Protein AF-A0A968ZPI4-F1 (afdb_monomer_lite)

pLDDT: mean 74.85, std 21.13, range [34.22, 98.31]

Secondary structure (DSSP, 8-state):
---PPP-----------------------------TTTHHHH---EE-----TTEES-SBSSSSS-EEEEEEETTEEEEEEEEEEETTTTEEEEEEEETTTEEEEEE--TTTEEEEEETTEEEEEE---TTSPPSEEEEEEEESSSEEEEEEEEEEEE-SS-TT-EEEEEEEEEEEE-SS-----S------------PPP---PPPPP-------------

Sequence (222 aa):
MVKLSPGKAACALCVLFSLCHFPRPLAAQSSINTTMESLDSAINGRLYTDTYLGVSGHPFYRDRTWKSGWVSMFGTLYYSERLNIDLASDDLLCLMNSAQHGSRVIRMCKVCIDSFQVDQSVFIPFRETPNQAEAGFYKVIYRGRSTFLKKNRKELVKSGADPRGCFWKGCITSGKKKGKPCAFGPRANCCETWGRSERPSKASSKPSKSIPGRQFNACCPN

Radius of gyration: 29.82 Å; chains: 1; bounding box: 104×51×78 Å

Foldseek 3Di:
DDDDDDDDDDPPDDDPPDPPPPPDPPPPPPLPQDECVVVVVVFPWDFDDDPQPQAPDAQKDPHPAFAWKWWQFPNRIYTARGWIARQAVQWIWGWDADPVPGTTITTGDLVRTQWMDGHNWIWGFDDDDPQDDDTHIWTFPDDDPWTWTKRKHWDWDDDPVDNRYIYIFIFIDTDTDDPDDDDDDDDDGPRDDPDDPDDPDPPDDDDDDDDDDDDDDDDDDD

Structure (mmCIF, N/CA/C/O backbone):
data_AF-A0A968ZPI4-F1
#
_entry.id   AF-A0A968ZPI4-F1
#
loop_
_atom_site.group_PDB
_atom_site.id
_atom_site.type_symbol
_atom_site.label_atom_id
_atom_site.label_alt_id
_atom_site.label_comp_id
_atom_site.label_asym_id
_atom_site.label_entity_id
_atom_site.label_seq_id
_atom_site.pdbx_PDB_ins_code
_atom_site.Cartn_x
_atom_site.Cartn_y
_atom_site.Cartn_z
_atom_site.occupancy
_atom_site.B_iso_or_equiv
_atom_site.auth_seq_id
_atom_site.auth_comp_id
_atom_site.auth_asym_id
_atom_site.auth_atom_id
_atom_site.pdbx_PDB_model_num
ATOM 1 N N . MET A 1 1 ? -69.195 -23.794 26.749 1.00 40.59 1 MET A N 1
ATOM 2 C CA . MET A 1 1 ? -68.424 -22.937 27.677 1.00 40.59 1 MET A CA 1
ATOM 3 C C . MET A 1 1 ? -67.370 -22.199 26.854 1.00 40.59 1 MET A C 1
ATOM 5 O O . MET A 1 1 ? -66.362 -22.791 26.502 1.00 40.59 1 MET A O 1
ATOM 9 N N . VAL A 1 2 ? -67.652 -20.964 26.432 1.00 44.97 2 VAL A N 1
ATOM 10 C CA . VAL A 1 2 ? -66.766 -20.155 25.572 1.00 44.97 2 VAL A CA 1
ATOM 11 C C . VAL A 1 2 ? -66.383 -18.906 26.360 1.00 44.97 2 VAL A C 1
ATOM 13 O O . VAL A 1 2 ? -67.253 -18.125 26.733 1.00 44.97 2 VAL A O 1
ATOM 16 N N . LYS A 1 3 ? -65.089 -18.753 26.658 1.00 57.72 3 LYS A N 1
ATOM 17 C CA . LYS A 1 3 ? -64.516 -17.555 27.286 1.00 57.72 3 LYS A CA 1
ATOM 18 C C . LYS A 1 3 ? -64.033 -16.619 26.178 1.00 57.72 3 LYS A C 1
ATOM 20 O O . LYS A 1 3 ? -62.996 -16.868 25.574 1.00 57.72 3 LYS A O 1
ATOM 25 N N . LEU A 1 4 ? -64.787 -15.553 25.926 1.00 59.41 4 LEU A N 1
ATOM 26 C CA . LEU A 1 4 ? -64.324 -14.380 25.186 1.00 59.41 4 LEU A CA 1
ATOM 27 C C . LEU A 1 4 ? -63.779 -13.363 26.193 1.00 59.41 4 LEU A C 1
ATOM 29 O O . LEU A 1 4 ? -64.468 -13.003 27.145 1.00 59.41 4 LEU A O 1
ATOM 33 N N . SER A 1 5 ? -62.535 -12.933 25.984 1.00 57.62 5 SER A N 1
ATOM 34 C CA . SER A 1 5 ? -61.873 -11.884 26.762 1.00 57.62 5 SER A CA 1
ATOM 35 C C . SER A 1 5 ? -61.925 -10.560 25.990 1.00 57.62 5 SER A C 1
ATOM 37 O O . SER A 1 5 ? -61.439 -10.518 24.856 1.00 57.62 5 SER A O 1
ATOM 39 N N . PRO A 1 6 ? -62.496 -9.486 26.562 1.00 68.12 6 PRO A N 1
ATOM 40 C CA . PRO A 1 6 ? -62.394 -8.135 26.033 1.00 68.12 6 PRO A CA 1
ATOM 41 C C . PRO A 1 6 ? -61.306 -7.347 26.778 1.00 68.12 6 PRO A C 1
ATOM 43 O O . PRO A 1 6 ? -61.128 -7.499 27.983 1.00 68.12 6 PRO A O 1
ATOM 46 N N . GLY A 1 7 ? -60.613 -6.440 26.089 1.00 52.09 7 GLY A N 1
ATOM 47 C CA . GLY A 1 7 ? -59.719 -5.510 26.782 1.00 52.09 7 GLY A CA 1
ATOM 48 C C . GLY A 1 7 ? -58.874 -4.635 25.875 1.00 52.09 7 GLY A C 1
ATOM 49 O O . GLY A 1 7 ? -57.684 -4.869 25.717 1.00 52.09 7 GLY A O 1
ATOM 50 N N . LYS A 1 8 ? -59.502 -3.615 25.287 1.00 63.75 8 LYS A N 1
ATOM 51 C CA . LYS A 1 8 ? -58.837 -2.476 24.639 1.00 63.75 8 LYS A CA 1
ATOM 52 C C . LYS A 1 8 ? -58.037 -1.679 25.679 1.00 63.75 8 LYS A C 1
ATOM 54 O O . LYS A 1 8 ? -58.575 -1.402 26.743 1.00 63.75 8 LYS A O 1
ATOM 59 N N . ALA A 1 9 ? -56.853 -1.186 25.323 1.00 52.34 9 ALA A N 1
ATOM 60 C CA . ALA A 1 9 ? -56.335 0.075 25.861 1.00 52.34 9 ALA A CA 1
ATOM 61 C C . ALA A 1 9 ? -55.321 0.672 24.879 1.00 52.34 9 ALA A C 1
ATOM 63 O O . ALA A 1 9 ? -54.149 0.303 24.841 1.00 52.34 9 ALA A O 1
ATOM 64 N N . ALA A 1 10 ? -55.815 1.587 24.049 1.00 55.97 10 ALA A N 1
ATOM 65 C CA . ALA A 1 10 ? -54.988 2.528 23.322 1.00 55.97 10 ALA A CA 1
ATOM 66 C C . ALA A 1 10 ? -54.329 3.466 24.345 1.00 55.97 10 ALA A C 1
ATOM 68 O O . ALA A 1 10 ? -55.021 4.246 24.992 1.00 55.97 10 ALA A O 1
ATOM 69 N N . CYS A 1 11 ? -53.007 3.392 24.488 1.00 48.38 11 CYS A N 1
ATOM 70 C CA . CYS A 1 11 ? -52.228 4.402 25.197 1.00 48.38 11 CYS A CA 1
ATOM 71 C C . CYS A 1 11 ? -51.576 5.313 24.160 1.00 48.38 11 CYS A C 1
ATOM 73 O O . CYS A 1 11 ? -50.421 5.148 23.772 1.00 48.38 11 CYS A O 1
ATOM 75 N N . ALA A 1 12 ? -52.375 6.266 23.689 1.00 56.28 12 ALA A N 1
ATOM 76 C CA . ALA A 1 12 ? -51.876 7.503 23.125 1.00 56.28 12 ALA A CA 1
ATOM 77 C C . ALA A 1 12 ? -51.361 8.355 24.292 1.00 56.28 12 ALA A C 1
ATOM 79 O O . ALA A 1 12 ? -52.150 8.947 25.024 1.00 56.28 12 ALA A O 1
ATOM 80 N N . LEU A 1 13 ? -50.043 8.399 24.484 1.00 51.50 13 LEU A N 1
ATOM 81 C CA . LEU A 1 13 ? -49.416 9.423 25.311 1.00 51.50 13 LEU A CA 1
ATOM 82 C C . LEU A 1 13 ? -48.418 10.193 24.448 1.00 51.50 13 LEU A C 1
ATOM 84 O O . LEU A 1 13 ? -47.273 9.792 24.250 1.00 51.50 13 LEU A O 1
ATOM 88 N N . CYS A 1 14 ? -48.911 11.307 23.909 1.00 49.91 14 CYS A N 1
ATOM 89 C CA . CYS A 1 14 ? -48.100 12.421 23.452 1.00 49.91 14 CYS A CA 1
ATOM 90 C C . CYS A 1 14 ? -47.200 12.875 24.604 1.00 49.91 14 CYS A C 1
ATOM 92 O O . CYS A 1 14 ? -47.674 13.523 25.535 1.00 49.91 14 CYS A O 1
ATOM 94 N N . VAL A 1 15 ? -45.903 12.588 24.522 1.00 53.16 15 VAL A N 1
ATOM 95 C CA . VAL A 1 15 ? -44.909 13.359 25.267 1.00 53.16 15 VAL A CA 1
ATOM 96 C C . VAL A 1 15 ? -44.284 14.338 24.289 1.00 53.16 15 VAL A C 1
ATOM 98 O O . VAL A 1 15 ? -43.472 13.983 23.437 1.00 53.16 15 VAL A O 1
ATOM 101 N N . LEU A 1 16 ? -44.728 15.584 24.422 1.00 51.19 16 LEU A N 1
ATOM 102 C CA . LEU A 1 16 ? -44.131 16.783 23.857 1.00 51.19 16 LEU A CA 1
ATOM 103 C C . LEU A 1 16 ? -42.717 16.950 24.437 1.00 51.19 16 LEU A C 1
ATOM 105 O O . LEU A 1 16 ? -42.502 17.731 25.359 1.00 51.19 16 LEU A O 1
ATOM 109 N N . PHE A 1 17 ? -41.740 16.201 23.925 1.00 48.50 17 PHE A N 1
ATOM 110 C CA . PHE A 1 17 ? -40.336 16.500 24.188 1.00 48.50 17 PHE A CA 1
ATOM 111 C C . PHE A 1 17 ? -39.885 17.590 23.225 1.00 48.50 17 PHE A C 1
ATOM 113 O O . PHE A 1 17 ? -39.500 17.339 22.089 1.00 48.50 17 PHE A O 1
ATOM 120 N N . SER A 1 18 ? -40.025 18.812 23.732 1.00 49.72 18 SER A N 1
ATOM 121 C CA . SER A 1 18 ? -39.027 19.872 23.683 1.00 49.72 18 SER A CA 1
ATOM 122 C C . SER A 1 18 ? -38.225 19.970 22.386 1.00 49.72 18 SER A C 1
ATOM 124 O O . SER A 1 18 ? -37.325 19.178 22.105 1.00 49.72 18 SER A O 1
ATOM 126 N N . LEU A 1 19 ? -38.530 21.031 21.642 1.00 47.56 19 LEU A N 1
ATOM 127 C CA . LEU A 1 19 ? -37.725 21.618 20.580 1.00 47.56 19 LEU A CA 1
ATOM 128 C C . LEU A 1 19 ? -36.349 22.036 21.128 1.00 47.56 19 LEU A C 1
ATOM 130 O O . LEU A 1 19 ? -36.045 23.217 21.265 1.00 47.56 19 LEU A O 1
ATOM 134 N N . CYS A 1 20 ? -35.485 21.072 21.431 1.00 47.84 20 CYS A N 1
ATOM 135 C CA . CYS A 1 20 ? -34.067 21.326 21.592 1.00 47.84 20 CYS A CA 1
ATOM 136 C C . CYS A 1 20 ? -33.538 21.630 20.191 1.00 47.84 20 CYS A C 1
ATOM 138 O O . CYS A 1 20 ? -33.293 20.719 19.397 1.00 47.84 20 CYS A O 1
ATOM 140 N N . HIS A 1 21 ? -33.410 22.920 19.876 1.00 50.06 21 HIS A N 1
ATOM 141 C CA . HIS A 1 21 ? -32.541 23.424 18.820 1.00 50.06 21 HIS A CA 1
ATOM 142 C C . HIS A 1 21 ? -31.126 22.895 19.069 1.00 50.06 21 HIS A C 1
ATOM 144 O O . HIS A 1 21 ? -30.294 23.556 19.680 1.00 50.06 21 HIS A O 1
ATOM 150 N N . PHE A 1 22 ? -30.858 21.668 18.628 1.00 55.16 22 PHE A N 1
ATOM 151 C CA . PHE A 1 22 ? -29.502 21.188 18.471 1.00 55.16 22 PHE A CA 1
ATOM 152 C C . PHE A 1 22 ? -28.920 21.977 17.298 1.00 55.16 22 PHE A C 1
ATOM 154 O O . PHE A 1 22 ? -29.402 21.805 16.172 1.00 55.16 22 PHE A O 1
ATOM 161 N N . PRO A 1 23 ? -27.935 22.866 17.521 1.00 52.09 23 PRO A N 1
ATOM 162 C CA . PRO A 1 23 ? -27.258 23.518 16.416 1.00 52.09 23 PRO A CA 1
ATOM 163 C C . PRO A 1 23 ? -26.661 22.407 15.557 1.00 52.09 23 PRO A C 1
ATOM 165 O O . PRO A 1 23 ? -25.816 21.647 16.024 1.00 52.09 23 PRO A O 1
ATOM 168 N N . ARG A 1 24 ? -27.151 22.257 14.321 1.00 58.22 24 ARG A N 1
ATOM 169 C CA . ARG A 1 24 ? -26.536 21.368 13.333 1.00 58.22 24 ARG A CA 1
ATOM 170 C C . ARG A 1 24 ? -25.120 21.898 13.108 1.00 58.22 24 ARG A C 1
ATOM 172 O O . ARG A 1 24 ? -25.003 23.000 12.569 1.00 58.22 24 ARG A O 1
ATOM 179 N N . PRO A 1 25 ? -24.052 21.174 13.484 1.00 55.69 25 PRO A N 1
ATOM 180 C CA . PRO A 1 25 ? -22.721 21.588 13.096 1.00 55.69 25 PRO A CA 1
ATOM 181 C C . PRO A 1 25 ? -22.602 21.335 11.591 1.00 55.69 25 PRO A C 1
ATOM 183 O O . PRO A 1 25 ? -22.334 20.224 11.140 1.00 55.69 25 PRO A O 1
ATOM 186 N N . LEU A 1 26 ? -22.851 22.379 10.801 1.00 54.19 26 LEU A N 1
ATOM 187 C CA . LEU A 1 26 ? -22.490 22.463 9.390 1.00 54.19 26 LEU A CA 1
ATOM 188 C C . LEU A 1 26 ? -20.970 22.644 9.308 1.00 54.19 26 LEU A C 1
ATOM 190 O O . LEU A 1 26 ? -20.461 23.690 8.926 1.00 54.19 26 LEU A O 1
ATOM 194 N N . ALA A 1 27 ? -20.228 21.606 9.687 1.00 53.94 27 ALA A N 1
ATOM 195 C CA . ALA A 1 27 ? -18.858 21.465 9.234 1.00 53.94 27 ALA A CA 1
ATOM 196 C C . ALA A 1 27 ? -18.929 20.943 7.796 1.00 53.94 27 ALA A C 1
ATOM 198 O O . ALA A 1 27 ? -18.825 19.743 7.543 1.00 53.94 27 ALA A O 1
ATOM 199 N N . ALA A 1 28 ? -19.172 21.852 6.852 1.00 51.59 28 ALA A N 1
ATOM 200 C CA . ALA A 1 28 ? -18.848 21.612 5.458 1.00 51.59 28 ALA A CA 1
ATOM 201 C C . ALA A 1 28 ? -17.324 21.455 5.394 1.00 51.59 28 ALA A C 1
ATOM 203 O O . ALA A 1 28 ? -16.585 22.434 5.340 1.00 51.59 28 ALA A O 1
ATOM 204 N N . GLN A 1 29 ? -16.848 20.217 5.512 1.00 54.97 29 GLN A N 1
ATOM 205 C CA . GLN A 1 29 ? -15.454 19.895 5.264 1.00 54.97 29 GLN A CA 1
ATOM 206 C C . GLN A 1 29 ? -15.232 20.151 3.778 1.00 54.97 29 GLN A C 1
ATOM 208 O O . GLN A 1 29 ? -15.702 19.385 2.936 1.00 54.97 29 GLN A O 1
ATOM 213 N N . SER A 1 30 ? -14.587 21.270 3.451 1.00 55.00 30 SER A N 1
ATOM 214 C CA . SER A 1 30 ? -14.065 21.490 2.114 1.00 55.00 30 SER A CA 1
ATOM 215 C C . SER A 1 30 ? -13.113 20.333 1.832 1.00 55.00 30 SER A C 1
ATOM 217 O O . SER A 1 30 ? -12.048 20.209 2.434 1.00 55.00 30 SER A O 1
ATOM 219 N N . SER A 1 31 ? -13.534 19.417 0.962 1.00 55.41 31 SER A N 1
ATOM 220 C CA . SER A 1 31 ? -12.670 18.366 0.448 1.00 55.41 31 SER A CA 1
ATOM 221 C C . SER A 1 31 ? -11.672 19.040 -0.482 1.00 55.41 31 SER A C 1
ATOM 223 O O . SER A 1 31 ? -11.888 19.143 -1.691 1.00 55.41 31 SER A O 1
ATOM 225 N N . ILE A 1 32 ? -10.610 19.592 0.097 1.00 59.94 32 ILE A N 1
ATOM 226 C CA . ILE A 1 32 ? -9.458 20.026 -0.672 1.00 59.94 32 ILE A CA 1
ATOM 227 C C . ILE A 1 32 ? -8.877 18.728 -1.221 1.00 59.94 32 ILE A C 1
ATOM 229 O O . ILE A 1 32 ? -8.300 17.931 -0.484 1.00 59.94 32 ILE A O 1
ATOM 233 N N . ASN A 1 33 ? -9.134 18.457 -2.498 1.00 57.22 33 ASN A N 1
ATOM 234 C CA . ASN A 1 33 ? -8.506 17.355 -3.206 1.00 57.22 33 ASN A CA 1
ATOM 235 C C . ASN A 1 33 ? -7.032 17.725 -3.364 1.00 57.22 33 ASN A C 1
ATOM 237 O O . ASN A 1 33 ? -6.627 18.285 -4.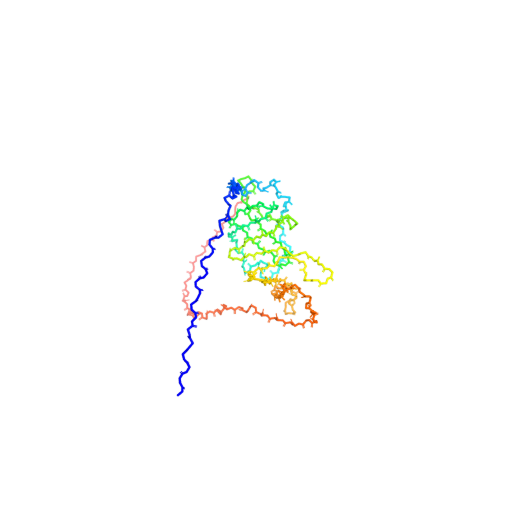380 1.00 57.22 33 ASN A O 1
ATOM 241 N N . THR A 1 34 ? -6.244 17.487 -2.318 1.00 63.94 34 THR A N 1
ATOM 242 C CA . THR A 1 34 ? -4.810 17.737 -2.343 1.00 63.94 34 THR A CA 1
ATOM 243 C C . THR A 1 34 ? -4.197 16.775 -3.349 1.00 63.94 34 THR A C 1
ATOM 245 O O . THR A 1 34 ? -4.210 15.555 -3.162 1.00 63.94 34 THR A O 1
ATOM 248 N N . THR A 1 35 ? -3.716 17.324 -4.460 1.00 63.72 35 THR A N 1
ATOM 249 C CA . THR A 1 35 ? -3.073 16.549 -5.519 1.00 63.72 35 THR A CA 1
ATOM 250 C C . THR A 1 35 ? -1.758 15.957 -5.012 1.00 63.72 35 THR A C 1
ATOM 252 O O . THR A 1 35 ? -1.086 16.518 -4.143 1.00 63.72 35 THR A O 1
ATOM 255 N N . MET A 1 36 ? -1.370 14.810 -5.574 1.00 63.19 36 MET A N 1
ATOM 256 C CA . MET A 1 36 ? -0.115 14.118 -5.243 1.00 63.19 36 MET A CA 1
ATOM 257 C C . MET A 1 36 ? 1.152 14.961 -5.489 1.00 63.19 36 MET A C 1
ATOM 259 O O . MET A 1 36 ? 2.218 14.583 -5.024 1.00 63.19 36 MET A O 1
ATOM 263 N N . GLU A 1 37 ? 1.079 16.103 -6.174 1.00 61.62 37 GLU A N 1
ATOM 264 C CA . GLU A 1 37 ? 2.231 17.006 -6.333 1.00 61.62 37 GLU A CA 1
ATOM 265 C C . GLU A 1 37 ? 2.571 17.753 -5.036 1.00 61.62 37 GLU A C 1
ATOM 267 O O . GLU A 1 37 ? 3.739 17.881 -4.683 1.00 61.62 37 GLU A O 1
ATOM 272 N N . SER A 1 38 ? 1.566 18.142 -4.242 1.00 62.78 38 SER A N 1
ATOM 273 C CA . SER A 1 38 ? 1.782 18.728 -2.904 1.00 62.78 38 SER A CA 1
ATOM 274 C C . SER A 1 38 ? 2.370 17.721 -1.905 1.00 62.78 38 SER A C 1
ATOM 276 O O . SER A 1 38 ? 2.759 18.074 -0.790 1.00 62.78 38 SER A O 1
ATOM 278 N N . LEU A 1 39 ? 2.403 16.452 -2.292 1.00 63.78 39 LEU A N 1
ATOM 279 C CA . LEU A 1 39 ? 2.809 15.329 -1.477 1.00 63.78 39 LEU A CA 1
ATOM 280 C C . LEU A 1 39 ? 4.327 15.156 -1.413 1.00 63.78 39 LEU A C 1
ATOM 282 O O . LEU A 1 39 ? 4.819 14.630 -0.420 1.00 63.78 39 LEU A O 1
ATOM 286 N N . ASP A 1 40 ? 5.055 15.621 -2.433 1.00 60.03 40 ASP A N 1
ATOM 287 C CA . ASP A 1 40 ? 6.523 15.546 -2.495 1.00 60.03 40 ASP A CA 1
ATOM 288 C C . ASP A 1 40 ? 7.181 16.273 -1.307 1.00 60.03 40 ASP A C 1
ATOM 290 O O . ASP A 1 40 ? 8.232 15.855 -0.831 1.00 60.03 40 ASP A O 1
ATOM 294 N N . SER A 1 41 ? 6.540 17.326 -0.783 1.00 58.44 41 SER A N 1
ATOM 295 C CA . SER A 1 41 ? 6.992 18.029 0.426 1.00 58.44 41 SER A CA 1
ATOM 296 C C . SER A 1 41 ? 6.402 17.459 1.722 1.00 58.44 41 SER A C 1
ATOM 298 O O . SER A 1 41 ? 6.980 17.669 2.787 1.00 58.44 41 SER A O 1
ATOM 300 N N . ALA A 1 42 ? 5.247 16.786 1.665 1.00 58.66 42 ALA A N 1
ATOM 301 C CA . ALA A 1 42 ? 4.539 16.288 2.849 1.00 58.66 42 ALA A CA 1
ATOM 302 C C . ALA A 1 42 ? 4.979 14.872 3.253 1.00 58.66 42 ALA A C 1
ATOM 304 O O . ALA A 1 42 ? 4.974 14.511 4.432 1.00 58.66 42 ALA A O 1
ATOM 305 N N . ILE A 1 43 ? 5.367 14.049 2.279 1.00 63.56 43 ILE A N 1
ATOM 306 C CA . ILE A 1 43 ? 5.902 12.719 2.523 1.00 63.56 43 ILE A CA 1
ATOM 307 C C . ILE A 1 43 ? 7.410 12.854 2.558 1.00 63.56 43 ILE A C 1
ATOM 309 O O . ILE A 1 43 ? 8.054 13.007 1.528 1.00 63.56 43 ILE A O 1
ATOM 313 N N . ASN A 1 44 ? 7.983 12.670 3.743 1.00 72.50 44 ASN A N 1
ATOM 314 C CA . ASN A 1 44 ? 9.385 12.287 3.926 1.00 72.50 44 ASN A CA 1
ATOM 315 C C . ASN A 1 44 ? 9.641 10.879 3.338 1.00 72.50 44 ASN A C 1
ATOM 317 O O . ASN A 1 44 ? 10.028 9.941 4.041 1.00 72.50 44 ASN A O 1
ATOM 321 N N . GLY A 1 45 ? 9.303 10.695 2.065 1.00 80.25 45 GLY A N 1
ATOM 322 C CA . GLY A 1 45 ? 9.372 9.449 1.333 1.00 80.25 45 GLY A CA 1
ATOM 323 C C . GLY A 1 45 ? 10.807 9.197 0.924 1.00 80.25 45 GLY A C 1
ATOM 324 O O . GLY A 1 45 ? 11.611 10.119 0.794 1.00 80.25 45 GLY A O 1
ATOM 325 N N . ARG A 1 46 ? 11.153 7.928 0.740 1.00 90.25 46 ARG A N 1
ATOM 326 C CA . ARG A 1 46 ? 12.483 7.548 0.255 1.00 90.25 46 ARG A CA 1
ATOM 327 C C . ARG A 1 46 ? 12.359 7.020 -1.159 1.00 90.25 46 ARG A C 1
ATOM 329 O O . ARG A 1 46 ? 11.369 6.363 -1.476 1.00 90.25 46 ARG A O 1
ATOM 336 N N . LEU A 1 47 ? 13.361 7.273 -1.995 1.00 92.75 47 LEU A N 1
ATOM 337 C CA . LEU A 1 47 ? 13.438 6.622 -3.297 1.00 92.75 47 LEU A CA 1
ATOM 338 C C . LEU A 1 47 ? 13.449 5.101 -3.083 1.00 92.75 47 LEU A C 1
ATOM 340 O O . LEU A 1 47 ? 14.203 4.590 -2.252 1.00 92.75 47 LEU A O 1
ATOM 344 N N . TYR A 1 48 ? 12.570 4.394 -3.784 1.00 95.06 48 TYR A N 1
ATOM 345 C CA . TYR A 1 48 ? 12.533 2.941 -3.750 1.00 95.06 48 TYR A CA 1
ATOM 346 C C . TYR A 1 48 ? 13.609 2.389 -4.682 1.00 95.06 48 TYR A C 1
ATOM 348 O O . TYR A 1 48 ? 13.588 2.643 -5.886 1.00 95.06 48 TYR A O 1
ATOM 356 N N . THR A 1 49 ? 14.515 1.602 -4.113 1.00 93.94 49 THR A N 1
ATOM 357 C CA . THR A 1 49 ? 15.508 0.832 -4.860 1.00 93.94 49 THR A CA 1
ATOM 358 C C . THR A 1 49 ? 15.118 -0.634 -4.778 1.00 93.94 49 THR A C 1
ATOM 360 O O . THR A 1 49 ? 14.933 -1.155 -3.678 1.00 93.94 49 THR A O 1
ATOM 363 N N . ASP A 1 50 ? 14.990 -1.295 -5.929 1.00 90.12 50 ASP A N 1
ATOM 364 C CA . ASP A 1 50 ? 14.718 -2.731 -5.972 1.00 90.12 50 ASP A CA 1
ATOM 365 C C . ASP A 1 50 ? 15.906 -3.496 -5.370 1.00 90.12 50 ASP A C 1
ATOM 367 O O . ASP A 1 50 ? 17.034 -3.415 -5.861 1.00 90.12 50 ASP A O 1
ATOM 371 N N . THR A 1 51 ? 15.659 -4.211 -4.273 1.00 90.56 51 THR A N 1
ATOM 372 C CA . THR A 1 51 ? 16.674 -4.994 -3.557 1.00 90.56 51 THR A CA 1
ATOM 373 C C . THR A 1 51 ? 16.737 -6.450 -4.025 1.00 90.56 51 THR A C 1
ATOM 375 O O . THR A 1 51 ? 17.575 -7.209 -3.539 1.00 90.56 51 THR A O 1
ATOM 378 N N . TYR A 1 52 ? 15.890 -6.860 -4.978 1.00 89.62 52 TYR A N 1
ATOM 379 C CA . TYR A 1 52 ? 15.658 -8.265 -5.334 1.00 89.62 52 TYR A CA 1
ATOM 380 C C . TYR A 1 52 ? 16.221 -8.651 -6.710 1.00 89.62 52 TYR A C 1
ATOM 382 O O . TYR A 1 52 ? 15.587 -9.375 -7.485 1.00 89.62 52 TYR A O 1
ATOM 390 N N . LEU A 1 53 ? 17.438 -8.193 -7.015 1.00 87.12 53 LEU A N 1
ATOM 391 C CA . LEU A 1 53 ? 18.121 -8.502 -8.274 1.00 87.12 53 LEU A CA 1
ATOM 392 C C . LEU A 1 53 ? 18.316 -10.018 -8.456 1.00 87.12 53 LEU A C 1
ATOM 394 O O . LEU A 1 53 ? 18.723 -10.726 -7.537 1.00 87.12 53 LEU A O 1
ATOM 398 N N . GLY A 1 54 ? 18.021 -10.521 -9.659 1.00 86.69 54 GLY A N 1
ATOM 399 C CA . GLY A 1 54 ? 18.183 -11.939 -10.011 1.00 86.69 54 GLY A CA 1
ATOM 400 C C . GLY A 1 54 ? 17.108 -12.883 -9.453 1.00 86.69 54 GLY A C 1
ATOM 401 O O . GLY A 1 54 ? 17.179 -14.089 -9.685 1.00 86.69 54 GLY A O 1
ATOM 402 N N . VAL A 1 55 ? 16.094 -12.371 -8.748 1.00 89.25 55 VAL A N 1
ATOM 403 C CA . VAL A 1 55 ? 14.981 -13.189 -8.247 1.00 89.25 55 VAL A CA 1
ATOM 404 C C . VAL A 1 55 ? 13.916 -13.364 -9.330 1.00 89.25 55 VAL A C 1
ATOM 406 O O . VAL A 1 55 ? 13.424 -12.400 -9.917 1.00 89.25 55 VAL A O 1
ATOM 409 N N . SER A 1 56 ? 13.492 -14.606 -9.559 1.00 89.56 56 SER A N 1
ATOM 410 C CA . SER A 1 56 ? 12.374 -14.898 -10.460 1.00 89.56 56 SER A CA 1
ATOM 411 C C . SER A 1 56 ? 11.025 -14.518 -9.834 1.00 89.56 56 SER A C 1
ATOM 413 O O . SER A 1 56 ? 10.729 -14.858 -8.686 1.00 89.56 56 SER A O 1
ATOM 415 N N . GLY A 1 57 ? 10.164 -13.858 -10.615 1.00 91.06 57 GLY A N 1
ATOM 416 C CA . GLY A 1 57 ? 8.838 -13.397 -10.183 1.00 91.06 57 GLY A CA 1
ATOM 417 C C . GLY A 1 57 ? 8.819 -11.917 -9.795 1.00 91.06 57 GLY A C 1
ATOM 418 O O . GLY A 1 57 ? 9.524 -11.109 -10.391 1.00 91.06 57 GLY A O 1
ATOM 419 N N . HIS A 1 58 ? 7.967 -11.526 -8.847 1.00 94.50 58 HIS A N 1
ATOM 420 C CA . HIS A 1 58 ? 7.944 -10.157 -8.318 1.00 94.50 58 HIS A CA 1
ATOM 421 C C . HIS A 1 58 ? 7.468 -10.111 -6.858 1.00 94.50 58 HIS A C 1
ATOM 423 O O . HIS A 1 58 ? 6.613 -10.923 -6.477 1.00 94.50 58 HIS A O 1
ATOM 429 N N . PRO A 1 59 ? 7.939 -9.135 -6.060 1.00 96.44 59 PRO A N 1
ATOM 430 C CA . PRO A 1 59 ? 7.510 -8.960 -4.671 1.00 96.44 59 PRO A CA 1
ATOM 431 C C . PRO A 1 59 ? 6.129 -8.294 -4.552 1.00 96.44 59 PRO A C 1
ATOM 433 O O . PRO A 1 59 ? 5.515 -8.313 -3.490 1.00 96.44 59 PRO A O 1
ATOM 436 N N . PHE A 1 60 ? 5.607 -7.726 -5.642 1.00 97.06 60 PHE A N 1
ATOM 437 C CA . PHE A 1 60 ? 4.415 -6.879 -5.588 1.00 97.06 60 PHE A CA 1
ATOM 438 C C . PHE A 1 60 ? 3.098 -7.630 -5.334 1.00 97.06 60 PHE A C 1
ATOM 440 O O . PHE A 1 60 ? 2.978 -8.829 -5.629 1.00 97.06 60 PHE A O 1
ATOM 447 N N . TYR A 1 61 ? 2.100 -6.919 -4.806 1.00 96.50 61 TYR A N 1
ATOM 448 C CA . TYR A 1 61 ? 0.747 -7.424 -4.584 1.00 96.50 61 TYR A CA 1
ATOM 449 C C . TYR A 1 61 ? 0.034 -7.725 -5.907 1.00 96.50 61 TYR A C 1
ATOM 451 O O . TYR A 1 61 ? -0.156 -6.847 -6.737 1.00 96.50 61 TYR A O 1
ATOM 459 N N . ARG A 1 62 ? -0.411 -8.981 -6.063 1.00 94.69 62 ARG A N 1
ATOM 460 C CA . ARG A 1 62 ? -1.016 -9.564 -7.279 1.00 94.69 62 ARG A CA 1
ATOM 461 C C . ARG A 1 62 ? -0.090 -9.595 -8.496 1.00 94.69 62 ARG A C 1
ATOM 463 O O . ARG A 1 62 ? 0.305 -10.686 -8.887 1.00 94.69 62 ARG A O 1
ATOM 470 N N . ASP A 1 63 ? 0.279 -8.442 -9.047 1.00 96.31 63 ASP A N 1
ATOM 471 C CA . ASP A 1 63 ? 1.032 -8.296 -10.298 1.00 96.31 63 ASP A CA 1
ATOM 472 C C . ASP A 1 63 ? 2.011 -7.094 -10.239 1.00 96.31 63 ASP A C 1
ATOM 474 O O . ASP A 1 63 ? 2.134 -6.424 -9.214 1.00 96.31 63 ASP A O 1
ATOM 478 N N . ARG A 1 64 ? 2.777 -6.847 -11.313 1.00 95.81 64 ARG A N 1
ATOM 479 C CA . ARG A 1 64 ? 3.738 -5.722 -11.397 1.00 95.81 64 ARG A CA 1
ATOM 480 C C . ARG A 1 64 ? 3.090 -4.382 -11.768 1.00 95.81 64 ARG A C 1
ATOM 482 O O . ARG A 1 64 ? 3.787 -3.373 -11.828 1.00 95.81 64 ARG A O 1
ATOM 489 N N . THR A 1 65 ? 1.799 -4.363 -12.080 1.00 97.25 65 THR A N 1
ATOM 490 C CA . THR A 1 65 ? 1.142 -3.177 -12.631 1.00 97.25 65 THR A CA 1
ATOM 491 C C . THR A 1 65 ? 0.739 -2.213 -11.522 1.00 97.25 65 THR A C 1
ATOM 493 O O . THR A 1 65 ? 0.253 -2.612 -10.464 1.00 97.25 65 THR A O 1
ATOM 496 N N . TRP A 1 66 ? 0.955 -0.926 -11.774 1.00 97.62 66 TRP A N 1
ATOM 497 C CA . TRP A 1 66 ? 0.507 0.151 -10.900 1.00 97.62 66 TRP A CA 1
ATOM 498 C C . TRP A 1 66 ? -1.016 0.263 -10.959 1.00 97.62 66 TRP A C 1
ATOM 500 O O . TRP A 1 66 ? -1.604 0.129 -12.034 1.00 97.62 66 TRP A O 1
ATOM 510 N N . LYS A 1 67 ? -1.653 0.485 -9.809 1.00 97.94 67 LYS A N 1
ATOM 511 C CA . LYS A 1 67 ? -3.112 0.569 -9.690 1.00 97.94 67 LYS A CA 1
ATOM 512 C C . LYS A 1 67 ? -3.524 1.916 -9.114 1.00 97.94 67 LYS A C 1
ATOM 514 O O . LYS A 1 67 ? -2.792 2.507 -8.321 1.00 97.94 67 LYS A O 1
ATOM 519 N N . SER A 1 68 ? -4.727 2.355 -9.452 1.00 97.44 68 SER A N 1
ATOM 520 C CA . SER A 1 68 ? -5.339 3.510 -8.809 1.00 97.44 68 SER A CA 1
ATOM 521 C C . SER A 1 68 ? -5.770 3.202 -7.376 1.00 97.44 68 SER A C 1
ATOM 523 O O . SER A 1 68 ? -5.962 2.045 -6.988 1.00 97.44 68 SER A O 1
ATOM 525 N N . GLY A 1 69 ? -5.897 4.251 -6.573 1.00 97.06 69 GLY A N 1
ATOM 526 C CA . GLY A 1 69 ? -6.335 4.159 -5.195 1.00 97.06 69 GLY A CA 1
ATOM 527 C C . GLY A 1 69 ? -6.154 5.466 -4.435 1.00 97.06 69 GLY A C 1
ATOM 528 O O . GLY A 1 69 ? -6.065 6.552 -5.012 1.00 97.06 69 GLY A O 1
ATOM 529 N N . TRP A 1 70 ? -6.111 5.358 -3.115 1.00 96.62 70 TRP A N 1
ATOM 530 C CA . TRP A 1 70 ? -5.941 6.498 -2.222 1.00 96.62 70 TRP A CA 1
ATOM 531 C C . TRP A 1 70 ? -5.136 6.108 -0.995 1.00 96.62 70 TRP A C 1
ATOM 533 O O . TRP A 1 70 ? -5.069 4.939 -0.623 1.00 96.62 70 TRP A O 1
ATOM 543 N N . VAL A 1 71 ? -4.547 7.097 -0.340 1.00 96.19 71 VAL A N 1
ATOM 544 C CA . VAL A 1 71 ? -3.793 6.946 0.901 1.00 96.19 71 VAL A CA 1
ATOM 545 C C . VAL A 1 71 ? -4.284 8.006 1.874 1.00 96.19 71 VAL A C 1
ATOM 547 O O . VAL A 1 71 ? -4.289 9.188 1.552 1.00 96.19 71 VAL A O 1
ATOM 550 N N . SER A 1 72 ? -4.716 7.587 3.057 1.00 95.75 72 SER A N 1
ATOM 551 C CA . SER A 1 72 ? -5.012 8.478 4.176 1.00 95.75 72 SER A CA 1
ATOM 552 C C . SER A 1 72 ? -3.753 8.628 5.017 1.00 95.75 72 SER A C 1
ATOM 554 O O . SER A 1 72 ? -3.212 7.623 5.486 1.00 95.75 72 SER A O 1
ATOM 556 N N . MET A 1 73 ? -3.300 9.862 5.218 1.00 94.00 73 MET A N 1
ATOM 557 C CA . MET A 1 73 ? -2.182 10.186 6.103 1.00 94.00 73 MET A CA 1
ATOM 558 C C . MET A 1 73 ? -2.546 11.369 6.986 1.00 94.00 73 MET A C 1
ATOM 560 O O . MET A 1 73 ? -2.919 12.428 6.477 1.00 94.00 73 MET A O 1
ATOM 564 N N . PHE A 1 74 ? -2.415 11.192 8.299 1.00 92.31 74 PHE A N 1
ATOM 565 C CA . PHE A 1 74 ? -2.780 12.192 9.303 1.00 92.31 74 PHE A CA 1
ATOM 566 C C . PHE A 1 74 ? -4.217 12.717 9.134 1.00 92.31 74 PHE A C 1
ATOM 568 O O . PHE A 1 74 ? -4.484 13.903 9.311 1.00 92.31 74 PHE A O 1
ATOM 575 N N . GLY A 1 75 ? -5.144 11.835 8.749 1.00 91.56 75 GLY A N 1
ATOM 576 C CA . GLY A 1 75 ? -6.544 12.178 8.474 1.00 91.56 75 GLY A CA 1
ATOM 577 C C . GLY A 1 75 ? -6.808 12.863 7.126 1.00 91.56 75 GLY A C 1
ATOM 578 O O . GLY A 1 75 ? -7.973 13.033 6.768 1.00 91.56 75 GLY A O 1
ATOM 579 N N . THR A 1 76 ? -5.773 13.206 6.355 1.00 90.94 76 THR A N 1
ATOM 580 C CA . THR A 1 76 ? -5.914 13.776 5.007 1.00 90.94 76 THR A CA 1
ATOM 581 C C . THR A 1 76 ? -5.866 12.677 3.955 1.00 90.94 76 THR A C 1
ATOM 583 O O . THR A 1 76 ? -4.985 11.816 3.976 1.00 90.94 76 THR A O 1
ATOM 586 N N . LEU A 1 77 ? -6.809 12.714 3.014 1.00 93.81 77 LEU A N 1
ATOM 587 C CA . LEU A 1 77 ? -6.926 11.734 1.942 1.00 93.81 77 LEU A CA 1
ATOM 588 C C . LEU A 1 77 ? -6.224 12.222 0.672 1.00 93.81 77 LEU A C 1
ATOM 590 O O . LEU A 1 77 ? -6.523 13.300 0.166 1.00 93.81 77 LEU A O 1
ATOM 594 N N . TYR A 1 78 ? -5.335 11.393 0.134 1.00 92.62 78 TYR A N 1
ATOM 595 C CA . TYR A 1 78 ? -4.580 11.667 -1.083 1.00 92.62 78 TYR A CA 1
ATOM 596 C C . TYR A 1 78 ? -4.885 10.604 -2.131 1.00 92.62 78 TYR A C 1
ATOM 598 O O . TYR A 1 78 ? -4.691 9.413 -1.888 1.00 92.62 78 TYR A O 1
ATOM 606 N N . TYR A 1 79 ? -5.339 11.022 -3.307 1.00 94.19 79 TYR A N 1
ATOM 607 C CA . TYR A 1 79 ? -5.650 10.116 -4.412 1.00 94.19 79 TYR A CA 1
ATOM 608 C C . TYR A 1 79 ? -4.441 9.947 -5.327 1.00 94.19 79 TYR A C 1
ATOM 610 O O . TYR A 1 79 ? -3.738 10.913 -5.611 1.00 94.19 79 TYR A O 1
ATOM 618 N N . SER A 1 80 ? -4.205 8.723 -5.800 1.00 91.88 80 SER A N 1
ATOM 619 C CA . SER A 1 80 ? -3.141 8.418 -6.757 1.00 91.88 80 SER A CA 1
ATOM 620 C C . SER A 1 80 ? -3.588 7.351 -7.734 1.00 91.88 80 SER A C 1
ATOM 622 O O . SER A 1 80 ? -4.207 6.357 -7.364 1.00 91.88 80 SER A O 1
ATOM 624 N N . GLU A 1 81 ? -3.219 7.523 -8.995 1.00 90.88 81 GLU A N 1
ATOM 625 C CA . GLU A 1 81 ? -3.468 6.528 -10.034 1.00 90.88 81 GLU A CA 1
ATOM 626 C C . GLU A 1 81 ? -2.393 5.434 -10.077 1.00 90.88 81 GLU A C 1
ATOM 628 O O . GLU A 1 81 ? -2.505 4.486 -10.853 1.00 90.88 81 GLU A O 1
ATOM 633 N N . ARG A 1 82 ? -1.323 5.571 -9.280 1.00 96.19 82 ARG A N 1
ATOM 634 C CA . ARG A 1 82 ? -0.115 4.760 -9.436 1.00 96.19 82 ARG A CA 1
ATOM 635 C C . ARG A 1 82 ? 0.449 4.277 -8.103 1.00 96.19 82 ARG A C 1
ATOM 637 O O . ARG A 1 82 ? 1.573 4.601 -7.726 1.00 96.19 82 ARG A O 1
ATOM 644 N N . LEU A 1 83 ? -0.335 3.458 -7.412 1.00 97.62 83 LEU A N 1
ATOM 645 C CA . LEU A 1 83 ? 0.035 2.782 -6.172 1.00 97.62 83 LEU A CA 1
ATOM 646 C C . LEU A 1 83 ? 0.362 1.305 -6.415 1.00 97.62 83 LEU A C 1
ATOM 648 O O . LEU A 1 83 ? -0.237 0.644 -7.267 1.00 97.62 83 LEU A O 1
ATOM 652 N N . ASN A 1 84 ? 1.307 0.774 -5.643 1.00 97.81 84 ASN A N 1
ATOM 653 C CA . ASN A 1 84 ? 1.571 -0.661 -5.549 1.00 97.81 84 ASN A CA 1
ATOM 654 C C . ASN A 1 84 ? 2.097 -1.011 -4.147 1.00 97.81 84 ASN A C 1
ATOM 656 O O . ASN A 1 84 ? 2.511 -0.133 -3.397 1.00 97.81 84 ASN A O 1
ATOM 660 N N . ILE A 1 85 ? 2.073 -2.289 -3.777 1.00 97.81 85 ILE A N 1
ATOM 661 C CA . ILE A 1 85 ? 2.530 -2.772 -2.471 1.00 97.81 85 ILE A CA 1
ATOM 662 C C . ILE A 1 85 ? 3.627 -3.800 -2.696 1.00 97.81 85 ILE A C 1
ATOM 664 O O . ILE A 1 85 ? 3.398 -4.802 -3.375 1.00 97.81 85 ILE A O 1
ATOM 668 N N . ASP A 1 86 ? 4.788 -3.591 -2.092 1.00 97.44 86 ASP A N 1
ATOM 669 C CA . ASP A 1 86 ? 5.827 -4.607 -1.971 1.00 97.44 86 ASP A CA 1
ATOM 670 C C . ASP A 1 86 ? 5.492 -5.516 -0.776 1.00 97.44 86 ASP A C 1
ATOM 672 O O . ASP A 1 86 ? 5.570 -5.092 0.372 1.00 97.44 86 ASP A O 1
ATOM 676 N N . LEU A 1 87 ? 5.090 -6.767 -1.034 1.00 96.62 87 LEU A N 1
ATOM 677 C CA . LEU A 1 87 ? 4.691 -7.726 0.011 1.00 96.62 87 LEU A CA 1
ATOM 678 C C . LEU A 1 87 ? 5.874 -8.383 0.735 1.00 96.62 87 LEU A C 1
ATOM 680 O O . LEU A 1 87 ? 5.657 -9.149 1.678 1.00 96.62 87 LEU A O 1
ATOM 684 N N . ALA A 1 88 ? 7.097 -8.175 0.254 1.00 95.44 88 ALA A N 1
ATOM 685 C CA . ALA A 1 88 ? 8.295 -8.730 0.865 1.00 95.44 88 ALA A CA 1
ATOM 686 C C . ALA A 1 88 ? 8.860 -7.776 1.918 1.00 95.44 88 ALA A C 1
ATOM 688 O O . ALA A 1 88 ? 9.229 -8.214 3.008 1.00 95.44 88 ALA A O 1
ATOM 689 N N . SER A 1 89 ? 8.882 -6.478 1.606 1.00 96.00 89 SER A N 1
ATOM 690 C CA . SER A 1 89 ? 9.282 -5.424 2.545 1.00 96.00 89 SER A CA 1
ATOM 691 C C . SER A 1 89 ? 8.105 -4.769 3.281 1.00 96.00 89 SER A C 1
ATOM 693 O O . SER A 1 89 ? 8.313 -4.035 4.249 1.00 96.00 89 SER A O 1
ATOM 695 N N . ASP A 1 90 ? 6.873 -5.109 2.891 1.00 96.62 90 ASP A N 1
ATOM 696 C CA . ASP A 1 90 ? 5.620 -4.572 3.425 1.00 96.62 90 ASP A CA 1
ATOM 697 C C . ASP A 1 90 ? 5.549 -3.044 3.295 1.00 96.62 90 ASP A C 1
ATOM 699 O O . ASP A 1 90 ? 5.304 -2.317 4.254 1.00 96.62 90 ASP A O 1
ATOM 703 N N . ASP A 1 91 ? 5.844 -2.545 2.098 1.00 97.00 91 ASP A N 1
ATOM 704 C CA . ASP A 1 91 ? 5.932 -1.120 1.794 1.00 97.00 91 ASP A CA 1
ATOM 705 C C . ASP A 1 91 ? 4.897 -0.685 0.764 1.00 97.00 91 ASP A C 1
ATOM 707 O O . ASP A 1 91 ? 4.666 -1.364 -0.238 1.00 97.00 91 ASP A O 1
ATOM 711 N N . LEU A 1 92 ? 4.304 0.487 1.001 1.00 97.38 92 LEU A N 1
ATOM 712 C CA . LEU A 1 92 ? 3.450 1.159 0.032 1.00 97.38 92 LEU A CA 1
ATOM 713 C C . LEU A 1 92 ? 4.325 2.009 -0.889 1.00 97.38 92 LEU A C 1
ATOM 715 O O . LEU A 1 92 ? 5.085 2.869 -0.434 1.00 97.38 92 LEU A O 1
ATOM 719 N N . LEU A 1 93 ? 4.213 1.747 -2.184 1.00 97.19 93 LEU A N 1
ATOM 720 C CA . LEU A 1 93 ? 4.963 2.406 -3.240 1.00 97.19 93 LEU A CA 1
ATOM 721 C C . LEU A 1 93 ? 4.030 3.310 -4.043 1.00 97.19 93 LEU A C 1
ATOM 723 O O . LEU A 1 93 ? 2.915 2.912 -4.386 1.00 97.19 93 LEU A O 1
ATOM 727 N N . CYS A 1 94 ? 4.516 4.496 -4.387 1.00 95.94 94 CYS A N 1
ATOM 728 C CA . CYS A 1 94 ? 3.845 5.435 -5.275 1.00 95.94 94 CYS A CA 1
ATOM 729 C C . CYS A 1 94 ? 4.771 5.776 -6.446 1.00 95.94 94 CYS A C 1
ATOM 731 O O . CYS A 1 94 ? 5.914 6.181 -6.233 1.00 95.94 94 CYS A O 1
ATOM 733 N N . LEU A 1 95 ? 4.299 5.608 -7.679 1.00 95.50 95 LEU A N 1
ATOM 734 C CA . LEU A 1 95 ? 5.025 6.048 -8.867 1.00 95.50 95 LEU A CA 1
ATOM 735 C C . LEU A 1 95 ? 4.661 7.503 -9.166 1.00 95.50 95 LEU A C 1
ATOM 737 O O . LEU A 1 95 ? 3.554 7.802 -9.616 1.00 95.50 95 LEU A O 1
ATOM 741 N N . MET A 1 96 ? 5.623 8.394 -8.955 1.00 91.25 96 MET A N 1
ATOM 742 C CA . MET A 1 96 ? 5.488 9.821 -9.217 1.00 91.25 96 MET A CA 1
ATOM 743 C C . MET A 1 96 ? 6.147 10.165 -10.547 1.00 91.25 96 MET A C 1
ATOM 745 O O . MET A 1 96 ? 7.256 9.714 -10.833 1.00 91.25 96 MET A O 1
ATOM 749 N N . ASN A 1 97 ? 5.471 10.982 -11.350 1.00 90.12 97 ASN A N 1
ATOM 750 C CA . ASN A 1 97 ? 6.074 11.597 -12.525 1.00 90.12 97 ASN A CA 1
ATOM 751 C C . ASN A 1 97 ? 6.369 13.050 -12.199 1.00 90.12 97 ASN A C 1
ATOM 753 O O . ASN A 1 97 ? 5.454 13.799 -11.874 1.00 90.12 97 ASN A O 1
ATOM 757 N N . SER A 1 98 ? 7.624 13.444 -12.334 1.00 86.00 98 SER A N 1
ATOM 758 C CA . SER A 1 98 ? 8.019 14.843 -12.323 1.00 86.00 98 SER A CA 1
ATOM 759 C C . SER A 1 98 ? 8.443 15.240 -13.730 1.00 86.00 98 SER A C 1
ATOM 761 O O . SER A 1 98 ? 9.182 14.501 -14.382 1.00 86.00 98 SER A O 1
ATOM 763 N N . ALA A 1 99 ? 8.025 16.421 -14.186 1.00 87.25 99 ALA A N 1
ATOM 764 C CA . ALA A 1 99 ? 8.499 16.976 -15.453 1.00 87.25 99 ALA A CA 1
ATOM 765 C C . ALA A 1 99 ? 10.030 17.161 -15.468 1.00 87.25 99 ALA A C 1
ATOM 767 O O . ALA A 1 99 ? 10.651 17.041 -16.517 1.00 87.25 99 ALA A O 1
ATOM 768 N N . GLN A 1 100 ? 10.640 17.418 -14.305 1.00 88.62 100 GLN A N 1
ATOM 769 C CA . GLN A 1 100 ? 12.076 17.690 -14.181 1.00 88.62 100 GLN A CA 1
ATOM 770 C C . GLN A 1 100 ? 12.910 16.428 -13.935 1.00 88.62 100 GLN A C 1
ATOM 772 O O . GLN A 1 100 ? 14.027 16.320 -14.431 1.00 88.62 100 GLN A O 1
ATOM 777 N N . HIS A 1 101 ? 12.383 15.472 -13.164 1.00 85.31 101 HIS A N 1
ATOM 778 C CA . HIS A 1 101 ? 13.145 14.300 -12.708 1.00 85.31 101 HIS A CA 1
ATOM 779 C C . HIS A 1 101 ? 12.692 12.975 -13.333 1.00 85.31 101 HIS A C 1
ATOM 781 O O . HIS A 1 101 ? 13.213 11.918 -12.980 1.00 85.31 101 HIS A O 1
ATOM 787 N N . GLY A 1 102 ? 11.719 13.016 -14.244 1.00 92.44 102 GLY A N 1
ATOM 788 C CA . GLY A 1 102 ? 11.130 11.826 -14.842 1.00 92.44 102 GLY A CA 1
ATOM 789 C C . GLY A 1 102 ? 10.286 11.018 -13.853 1.00 92.44 102 GLY A C 1
ATOM 790 O O . GLY A 1 102 ? 9.770 11.533 -12.856 1.00 92.44 102 GLY A O 1
ATOM 791 N N . SER A 1 103 ? 10.104 9.735 -14.162 1.00 93.75 103 SER A N 1
ATOM 792 C CA . SER A 1 103 ? 9.324 8.808 -13.342 1.00 93.75 103 SER A CA 1
ATOM 793 C C . SER A 1 103 ? 10.191 8.190 -12.247 1.00 93.75 103 SER A C 1
ATOM 795 O O . SER A 1 103 ? 11.195 7.542 -12.537 1.00 93.75 103 SER A O 1
ATOM 797 N N . ARG A 1 104 ? 9.774 8.338 -10.988 1.00 93.50 104 ARG A N 1
ATOM 798 C CA . ARG A 1 104 ? 10.455 7.782 -9.811 1.00 93.50 104 ARG A CA 1
ATOM 799 C C . ARG A 1 104 ? 9.476 7.046 -8.910 1.00 93.50 104 ARG A C 1
ATOM 801 O O . ARG A 1 104 ? 8.332 7.465 -8.746 1.00 93.50 104 ARG A O 1
ATOM 808 N N . VAL A 1 105 ? 9.929 5.953 -8.304 1.00 95.06 105 VAL A N 1
ATOM 809 C CA . VAL A 1 105 ? 9.134 5.207 -7.326 1.00 95.06 105 VAL A CA 1
ATOM 810 C C . VAL A 1 105 ? 9.499 5.679 -5.928 1.00 95.06 105 VAL A C 1
ATOM 812 O O . VAL A 1 105 ? 10.655 5.592 -5.519 1.00 95.06 105 VAL A O 1
ATOM 815 N N . ILE A 1 106 ? 8.510 6.161 -5.188 1.00 94.00 106 ILE A N 1
ATOM 816 C CA 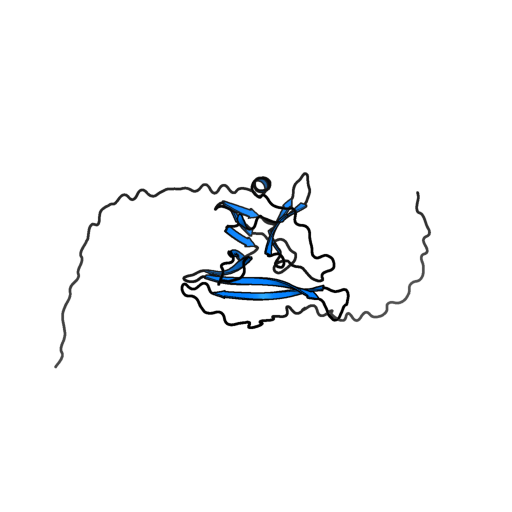. ILE A 1 106 ? 8.661 6.635 -3.817 1.00 94.00 106 ILE A CA 1
ATOM 817 C C . ILE A 1 106 ? 8.085 5.593 -2.861 1.00 94.00 106 ILE A C 1
ATOM 819 O O . ILE A 1 106 ? 6.924 5.195 -2.974 1.00 94.00 106 ILE A O 1
ATOM 823 N N . ARG A 1 107 ? 8.895 5.165 -1.892 1.00 95.38 107 ARG A N 1
ATOM 824 C CA . ARG A 1 107 ? 8.454 4.411 -0.718 1.00 95.38 107 ARG A CA 1
ATOM 825 C C . ARG A 1 107 ? 7.832 5.387 0.278 1.00 95.38 107 ARG A C 1
ATOM 827 O O . ARG A 1 107 ? 8.511 6.288 0.779 1.00 95.38 107 ARG A O 1
ATOM 834 N N . MET A 1 108 ? 6.555 5.186 0.581 1.00 94.62 108 MET A N 1
ATOM 835 C CA . MET A 1 108 ? 5.812 6.027 1.518 1.00 94.62 108 MET A CA 1
ATOM 836 C C . MET A 1 108 ? 6.192 5.715 2.975 1.00 94.62 108 MET A C 1
ATOM 838 O O . MET A 1 108 ? 6.524 4.582 3.325 1.00 94.62 108 MET A O 1
ATOM 842 N N . CYS A 1 109 ? 6.139 6.723 3.851 1.00 94.00 109 CYS A N 1
ATOM 843 C CA . CYS A 1 109 ? 6.462 6.547 5.267 1.00 94.00 109 CYS A CA 1
ATOM 844 C C . CYS A 1 109 ? 5.367 5.742 5.988 1.00 94.00 109 CYS A C 1
ATOM 846 O O . CYS A 1 109 ? 4.274 6.254 6.225 1.00 94.00 109 CYS A O 1
ATOM 848 N N . LYS A 1 110 ? 5.674 4.501 6.397 1.00 94.50 110 LYS A N 1
ATOM 849 C CA . LYS A 1 110 ? 4.717 3.589 7.060 1.00 94.50 110 LYS A CA 1
ATOM 850 C C . LYS A 1 110 ? 4.038 4.187 8.294 1.00 94.50 110 LYS A C 1
ATOM 852 O O . LYS A 1 110 ? 2.884 3.881 8.562 1.00 94.50 110 LYS A O 1
ATOM 857 N N . VAL A 1 111 ? 4.757 5.019 9.050 1.00 92.88 111 VAL A N 1
ATOM 858 C CA . VAL A 1 111 ? 4.265 5.617 10.303 1.00 92.88 111 VAL A CA 1
ATOM 859 C C . VAL A 1 111 ? 3.213 6.697 10.041 1.00 92.88 111 VAL A C 1
ATOM 861 O O . VAL A 1 111 ? 2.346 6.906 10.886 1.00 92.88 111 VAL A O 1
ATOM 864 N N . CYS A 1 112 ? 3.276 7.346 8.876 1.00 93.75 112 CYS A N 1
ATOM 865 C CA . CYS A 1 112 ? 2.363 8.418 8.482 1.00 93.75 112 CYS A CA 1
ATOM 866 C C . CYS A 1 112 ? 1.059 7.903 7.860 1.00 93.75 112 CYS A C 1
ATOM 868 O O . CYS A 1 112 ? 0.116 8.670 7.712 1.00 93.75 112 CYS A O 1
ATOM 870 N N . ILE A 1 113 ? 1.013 6.635 7.441 1.00 95.81 113 ILE A N 1
ATOM 871 C CA . ILE A 1 113 ? -0.150 6.047 6.772 1.00 95.81 113 ILE A CA 1
ATOM 872 C C . ILE A 1 113 ? -1.161 5.605 7.828 1.00 95.81 113 ILE A C 1
ATOM 874 O O . ILE A 1 113 ? -0.826 4.809 8.699 1.00 95.81 113 ILE A O 1
ATOM 878 N N . ASP A 1 114 ? -2.409 6.054 7.704 1.00 96.38 114 ASP A N 1
ATOM 879 C CA . ASP A 1 114 ? -3.526 5.606 8.544 1.00 96.38 114 ASP A CA 1
ATOM 880 C C . ASP A 1 114 ? -4.263 4.424 7.907 1.00 96.38 114 ASP A C 1
ATOM 882 O O . ASP A 1 114 ? -4.629 3.454 8.567 1.00 96.38 114 ASP A O 1
ATOM 886 N N . SER A 1 115 ? -4.521 4.518 6.603 1.00 97.69 115 SER A N 1
ATOM 887 C CA . SER A 1 115 ? -5.148 3.484 5.779 1.00 97.69 115 SER A CA 1
ATOM 888 C C . SER A 1 115 ? -4.952 3.823 4.309 1.00 97.69 115 SER A C 1
ATOM 890 O O . SER A 1 115 ? -4.641 4.963 3.970 1.00 97.69 115 SER A O 1
ATOM 892 N N . PHE A 1 116 ? -5.118 2.851 3.423 1.00 98.00 116 PHE A N 1
ATOM 893 C CA . PHE A 1 116 ? -5.011 3.096 1.990 1.00 98.00 116 PHE A CA 1
ATOM 894 C C . PHE A 1 116 ? -5.813 2.079 1.188 1.00 98.00 116 PHE A C 1
ATOM 896 O O . PHE A 1 116 ? -6.163 1.004 1.678 1.00 98.00 116 PHE A O 1
ATOM 903 N N . GLN A 1 117 ? -6.092 2.413 -0.063 1.00 98.31 117 GLN A N 1
ATOM 904 C CA . GLN A 1 117 ? -6.695 1.532 -1.046 1.00 98.31 117 GLN A CA 1
ATOM 905 C C . GLN A 1 117 ? -5.744 1.373 -2.226 1.00 98.31 117 GLN A C 1
ATOM 907 O O . GLN A 1 117 ? -5.183 2.350 -2.710 1.00 98.31 117 GLN A O 1
ATOM 912 N N . VAL A 1 118 ? -5.598 0.136 -2.696 1.00 98.12 118 VAL A N 1
ATOM 913 C CA . VAL A 1 118 ? -4.945 -0.187 -3.970 1.00 98.12 118 VAL A CA 1
ATOM 914 C C . VAL A 1 118 ? -5.913 -1.047 -4.762 1.00 98.12 118 VAL A C 1
ATOM 916 O O . VAL A 1 118 ? -6.334 -2.110 -4.278 1.00 98.12 118 VAL A O 1
ATOM 919 N N . ASP A 1 119 ? -6.274 -0.589 -5.960 1.00 96.25 119 ASP A N 1
ATOM 920 C CA . ASP A 1 119 ? -7.357 -1.163 -6.757 1.00 96.25 119 ASP A CA 1
ATOM 921 C C . ASP A 1 119 ? -8.666 -1.165 -5.932 1.00 96.25 119 ASP A C 1
ATOM 923 O O . ASP A 1 119 ? -9.085 -0.130 -5.421 1.00 96.25 119 ASP A O 1
ATOM 927 N N . GLN A 1 120 ? -9.302 -2.315 -5.711 1.00 97.00 120 GLN A N 1
ATOM 928 C CA . GLN A 1 120 ? -10.527 -2.421 -4.909 1.00 97.00 120 GLN A CA 1
ATOM 929 C C . GLN A 1 120 ? -10.257 -2.858 -3.461 1.00 97.00 120 GLN A C 1
ATOM 931 O O . GLN A 1 120 ? -11.180 -3.101 -2.685 1.00 97.00 120 GLN A O 1
ATOM 936 N N . SER A 1 121 ? -8.988 -3.030 -3.083 1.00 98.06 121 SER A N 1
ATOM 937 C CA . SER A 1 121 ? -8.603 -3.599 -1.789 1.00 98.06 121 SER A CA 1
ATOM 938 C C . SER A 1 121 ? -8.196 -2.504 -0.810 1.00 98.06 121 SER A C 1
ATOM 940 O O . SER A 1 121 ? -7.288 -1.733 -1.100 1.00 98.06 121 SER A O 1
ATOM 942 N N . VAL A 1 122 ? -8.834 -2.472 0.362 1.00 98.31 122 VAL A N 1
ATOM 943 C CA . VAL A 1 122 ? -8.477 -1.559 1.458 1.00 98.31 122 VAL A CA 1
ATOM 944 C C . VAL A 1 122 ? -7.490 -2.240 2.397 1.00 98.31 122 VAL A C 1
ATOM 946 O O . VAL A 1 122 ? -7.674 -3.403 2.768 1.00 98.31 122 VAL A O 1
ATOM 949 N N . PHE A 1 123 ? -6.468 -1.503 2.805 1.00 98.31 123 PHE A N 1
ATOM 950 C CA . PHE A 1 123 ? -5.409 -1.933 3.699 1.00 98.31 123 PHE A CA 1
ATOM 951 C C . PHE A 1 123 ? -5.295 -0.984 4.888 1.00 98.31 123 PHE A C 1
ATOM 953 O O . PHE A 1 123 ? -5.522 0.223 4.776 1.00 98.31 123 PHE A O 1
ATOM 960 N N . ILE A 1 124 ? -4.934 -1.547 6.036 1.00 97.38 124 ILE A N 1
ATOM 961 C CA . ILE A 1 124 ? -4.647 -0.798 7.257 1.00 97.38 124 ILE A CA 1
ATOM 962 C C . ILE A 1 124 ? -3.295 -1.238 7.827 1.00 97.38 124 ILE A C 1
ATOM 964 O O . ILE A 1 124 ? -2.979 -2.432 7.776 1.00 97.38 124 ILE A O 1
ATOM 968 N N . PRO A 1 125 ? -2.495 -0.314 8.376 1.00 96.81 125 PRO A N 1
ATOM 969 C CA . PRO A 1 125 ? -1.312 -0.665 9.137 1.00 96.81 125 PRO A CA 1
ATOM 970 C C . PRO A 1 125 ? -1.727 -1.346 10.442 1.00 96.81 125 PRO A C 1
ATOM 972 O O . PRO A 1 125 ? -2.686 -0.961 11.116 1.00 96.81 125 PRO A O 1
ATOM 975 N N . PHE A 1 126 ? -0.968 -2.357 10.821 1.00 94.69 126 PHE A N 1
ATOM 976 C CA . PHE A 1 126 ? -1.055 -3.019 12.105 1.00 94.69 126 PHE A CA 1
ATOM 977 C C . PHE A 1 126 ? 0.298 -2.878 12.788 1.00 94.69 126 PHE A C 1
ATOM 979 O O . PHE A 1 126 ? 1.335 -3.188 12.202 1.00 94.69 126 PHE A O 1
ATOM 986 N N . ARG A 1 127 ? 0.292 -2.366 14.016 1.00 92.19 127 ARG A N 1
ATOM 987 C CA . ARG A 1 127 ? 1.501 -2.226 14.828 1.00 92.19 127 ARG A CA 1
ATOM 988 C C . ARG A 1 127 ? 1.648 -3.481 15.677 1.00 92.19 127 ARG A C 1
ATOM 990 O O . ARG A 1 127 ? 0.655 -3.973 16.213 1.00 92.19 127 ARG A O 1
ATOM 997 N N . GLU A 1 128 ? 2.865 -3.999 15.762 1.00 87.25 128 GLU A N 1
ATOM 998 C CA . GLU A 1 128 ? 3.156 -5.151 16.608 1.00 87.25 128 GLU A CA 1
ATOM 999 C C . GLU A 1 128 ? 2.846 -4.801 18.064 1.00 87.25 128 GLU A C 1
ATOM 1001 O O . GLU A 1 128 ? 3.157 -3.712 18.549 1.00 87.25 128 GLU A O 1
ATOM 1006 N N . THR A 1 129 ? 2.195 -5.729 18.754 1.00 85.38 129 THR A N 1
ATOM 1007 C CA . THR A 1 129 ? 2.083 -5.694 20.209 1.00 85.38 129 THR A CA 1
ATOM 1008 C C . THR A 1 129 ? 2.535 -7.056 20.735 1.00 85.38 129 THR A C 1
ATOM 1010 O O . THR A 1 129 ? 2.409 -8.038 19.999 1.00 85.38 129 THR A O 1
ATOM 1013 N N . PRO A 1 130 ? 3.038 -7.154 21.980 1.00 79.19 130 PRO A N 1
ATOM 1014 C CA . PRO A 1 130 ? 3.797 -8.317 22.463 1.00 79.19 130 PRO A CA 1
ATOM 1015 C C . PRO A 1 130 ? 3.098 -9.683 22.351 1.00 79.19 130 PRO A C 1
ATOM 1017 O O . PRO A 1 130 ? 3.757 -10.706 22.449 1.00 79.19 130 PRO A O 1
ATOM 1020 N N . ASN A 1 131 ? 1.777 -9.710 22.139 1.00 80.44 131 ASN A N 1
ATOM 1021 C CA . ASN A 1 131 ? 0.959 -10.923 22.048 1.00 80.44 131 ASN A CA 1
ATOM 1022 C C . ASN A 1 131 ? -0.012 -10.913 20.849 1.00 80.44 131 ASN A C 1
ATOM 1024 O O . ASN A 1 131 ? -1.036 -11.600 20.879 1.00 80.44 131 ASN A O 1
ATOM 1028 N N . GLN A 1 132 ? 0.225 -10.086 19.826 1.00 81.38 132 GLN A N 1
ATOM 1029 C CA . GLN A 1 132 ? -0.681 -9.975 18.675 1.00 81.38 132 GLN A CA 1
ATOM 1030 C C . GLN A 1 132 ? 0.017 -10.261 17.346 1.00 81.38 132 GLN A C 1
ATOM 1032 O O . GLN A 1 132 ? 1.171 -10.667 17.280 1.00 81.38 132 GLN A O 1
ATOM 1037 N N . ALA A 1 133 ? -0.758 -10.105 16.278 1.00 87.06 133 ALA A N 1
ATOM 1038 C CA . ALA A 1 133 ? -0.339 -10.331 14.915 1.00 87.06 133 ALA A CA 1
ATOM 1039 C C . ALA A 1 133 ? 0.888 -9.476 14.541 1.00 87.06 133 ALA A C 1
ATOM 1041 O O . ALA A 1 133 ? 1.046 -8.348 15.008 1.00 87.06 133 ALA A O 1
ATOM 1042 N N . GLU A 1 134 ? 1.728 -10.032 13.669 1.00 92.12 134 GLU A N 1
ATOM 1043 C CA . GLU A 1 134 ? 2.958 -9.418 13.161 1.00 92.12 134 GLU A CA 1
ATOM 1044 C C . GLU A 1 134 ? 2.683 -8.021 12.578 1.00 92.12 134 GLU A C 1
ATOM 1046 O O . GLU A 1 134 ? 1.682 -7.840 11.873 1.00 92.12 134 GLU A O 1
ATOM 1051 N N . ALA A 1 135 ? 3.574 -7.052 12.815 1.00 94.31 135 ALA A N 1
ATOM 1052 C CA . ALA A 1 135 ? 3.447 -5.715 12.235 1.00 94.31 135 ALA A CA 1
ATOM 1053 C C . ALA A 1 135 ? 3.312 -5.765 10.706 1.00 94.31 135 ALA A C 1
ATOM 1055 O O . ALA A 1 135 ? 3.882 -6.636 10.043 1.00 94.31 135 ALA A O 1
ATOM 1056 N N . GLY A 1 136 ? 2.557 -4.820 10.153 1.00 96.00 136 GLY A N 1
ATOM 1057 C CA . GLY A 1 136 ? 2.557 -4.547 8.723 1.00 96.00 136 GLY A CA 1
ATOM 1058 C C . GLY A 1 136 ? 1.209 -4.176 8.125 1.00 96.00 136 GLY A C 1
ATOM 1059 O O . GLY A 1 136 ? 0.297 -3.792 8.857 1.00 96.00 136 GLY A O 1
ATOM 1060 N N . PHE A 1 137 ? 1.051 -4.292 6.808 1.00 97.50 137 PHE A N 1
ATOM 1061 C CA . PHE A 1 137 ? -0.201 -3.961 6.131 1.00 97.50 137 PHE A CA 1
ATOM 1062 C C . PHE A 1 137 ? -1.155 -5.155 6.035 1.00 97.50 137 PHE A C 1
ATOM 1064 O O . PHE A 1 137 ? -0.854 -6.216 5.484 1.00 97.50 137 PHE A O 1
ATOM 1071 N N . TYR A 1 138 ? -2.368 -4.957 6.546 1.00 97.44 138 TYR A N 1
ATOM 1072 C CA . TYR A 1 138 ? -3.428 -5.957 6.541 1.00 97.44 138 TYR A CA 1
ATOM 1073 C C . TYR A 1 138 ? -4.542 -5.532 5.601 1.00 97.44 138 TYR A C 1
ATOM 1075 O O . TYR A 1 138 ? -5.111 -4.450 5.739 1.00 97.44 138 TYR A O 1
ATOM 1083 N N . LYS A 1 139 ? -4.917 -6.429 4.690 1.00 97.81 139 LYS A N 1
ATOM 1084 C CA . LYS A 1 139 ? -6.092 -6.270 3.841 1.00 97.81 139 LYS A CA 1
ATOM 1085 C C . LYS A 1 139 ? -7.359 -6.442 4.673 1.00 97.81 139 LYS A C 1
ATOM 1087 O O . LYS A 1 139 ? -7.536 -7.460 5.347 1.00 97.81 139 LYS A O 1
ATOM 1092 N N . VAL A 1 140 ? -8.273 -5.488 4.566 1.00 97.75 140 VAL A N 1
ATOM 1093 C CA . VAL A 1 140 ? -9.620 -5.582 5.129 1.00 97.75 140 VAL A CA 1
ATOM 1094 C C . VAL A 1 140 ? -10.462 -6.473 4.218 1.00 97.75 140 VAL A C 1
ATOM 1096 O O . VAL A 1 140 ? -10.729 -6.126 3.071 1.00 97.75 140 VAL A O 1
ATOM 1099 N N . ILE A 1 141 ? -10.857 -7.644 4.719 1.00 97.81 141 ILE A N 1
ATOM 1100 C CA . ILE A 1 141 ? -11.713 -8.592 3.984 1.00 97.81 141 ILE A CA 1
ATOM 1101 C C . ILE A 1 141 ? -13.188 -8.302 4.251 1.00 97.81 141 ILE A C 1
ATOM 1103 O O . ILE A 1 141 ? -14.019 -8.411 3.356 1.00 97.81 141 ILE A O 1
ATOM 1107 N N . TYR A 1 142 ? -13.510 -7.928 5.489 1.00 96.75 142 TYR A N 1
ATOM 1108 C CA . TYR A 1 142 ? -14.871 -7.624 5.911 1.00 96.75 142 TYR A CA 1
ATOM 1109 C C . TYR A 1 142 ? -14.864 -6.599 7.043 1.00 96.75 142 TYR A C 1
ATOM 1111 O O . TYR A 1 142 ? -14.044 -6.694 7.964 1.00 96.75 142 TYR A O 1
ATOM 1119 N N . ARG A 1 143 ? -15.813 -5.657 6.997 1.00 96.31 143 ARG A N 1
ATOM 1120 C CA . ARG A 1 143 ? -16.005 -4.603 7.999 1.00 96.31 143 ARG A CA 1
ATOM 1121 C C . ARG A 1 143 ? -17.477 -4.549 8.420 1.00 96.31 143 ARG A C 1
ATOM 1123 O O . ARG A 1 143 ? -18.313 -4.045 7.684 1.00 96.31 143 ARG A O 1
ATOM 1130 N N . GLY A 1 144 ? -17.777 -5.065 9.611 1.00 96.12 144 GLY A N 1
ATOM 1131 C CA . GLY A 1 144 ? -19.105 -5.003 10.234 1.00 96.12 144 GLY A CA 1
ATOM 1132 C C . GLY A 1 144 ? -18.977 -4.866 11.752 1.00 96.12 144 GLY A C 1
ATOM 1133 O O . GLY A 1 144 ? -18.098 -4.157 12.230 1.00 96.12 144 GLY A O 1
ATOM 1134 N N . ARG A 1 145 ? -19.781 -5.610 12.530 1.00 95.19 145 ARG A N 1
ATOM 1135 C CA . ARG A 1 145 ? -19.616 -5.700 14.003 1.00 95.19 145 ARG A CA 1
ATOM 1136 C C . ARG A 1 145 ? -18.233 -6.211 14.429 1.00 95.19 145 ARG A C 1
ATOM 1138 O O . ARG A 1 145 ? -17.777 -5.945 15.533 1.00 95.19 145 ARG A O 1
ATOM 1145 N N . SER A 1 146 ? -17.580 -6.970 13.555 1.00 94.94 146 SER A N 1
ATOM 1146 C CA . SER A 1 146 ? -16.190 -7.396 13.691 1.00 94.94 146 SER A CA 1
ATOM 1147 C C . SER A 1 146 ? -15.455 -7.141 12.380 1.00 94.94 146 SER A C 1
ATOM 1149 O O . SER A 1 146 ? -16.062 -7.245 11.309 1.00 94.94 146 SER A O 1
ATOM 1151 N N . THR A 1 147 ? -14.152 -6.880 12.461 1.00 94.00 147 THR A N 1
ATOM 1152 C CA . THR A 1 147 ? -13.293 -6.676 11.287 1.00 94.00 147 THR A CA 1
ATOM 1153 C C . THR A 1 147 ? -12.432 -7.912 11.047 1.00 94.00 147 THR A C 1
ATOM 1155 O O . THR A 1 147 ? -11.707 -8.353 11.943 1.00 94.00 147 THR A O 1
ATOM 1158 N N . PHE A 1 148 ? -12.508 -8.467 9.836 1.00 95.75 148 PHE A N 1
ATOM 1159 C CA . PHE A 1 148 ? -11.640 -9.563 9.402 1.00 95.75 148 PHE A CA 1
ATOM 1160 C C . PHE A 1 148 ? -10.496 -9.017 8.563 1.00 95.75 148 PHE A C 1
ATOM 1162 O O . PHE A 1 148 ? -10.714 -8.281 7.595 1.00 95.75 148 PHE A O 1
ATOM 1169 N N . LEU A 1 149 ? -9.284 -9.403 8.948 1.00 96.00 149 LEU A N 1
ATOM 1170 C CA . LEU A 1 149 ? -8.047 -8.901 8.380 1.00 96.00 149 LEU A CA 1
ATOM 1171 C C . LEU A 1 149 ? -7.223 -10.068 7.829 1.00 96.00 149 LEU A C 1
ATOM 1173 O O . LEU A 1 149 ? -7.134 -11.134 8.443 1.00 96.00 149 LEU A O 1
ATOM 1177 N N . LYS A 1 150 ? -6.608 -9.860 6.666 1.00 95.81 150 LYS A N 1
ATOM 1178 C CA . LYS A 1 150 ? -5.722 -10.825 6.010 1.00 95.81 150 LYS A CA 1
ATOM 1179 C C . LYS A 1 150 ? -4.375 -10.164 5.747 1.00 95.81 150 LYS A C 1
ATOM 1181 O O . LYS A 1 150 ? -4.340 -9.128 5.086 1.00 95.81 150 LYS A O 1
ATOM 1186 N N . LYS A 1 151 ? -3.285 -10.771 6.211 1.00 95.75 151 LYS A N 1
ATOM 1187 C CA . LYS A 1 151 ? -1.930 -10.360 5.844 1.00 95.75 151 LYS A CA 1
ATOM 1188 C C . LYS A 1 151 ? -1.414 -11.278 4.744 1.00 95.75 151 LYS A C 1
ATOM 1190 O O . LYS A 1 151 ? -1.504 -12.503 4.828 1.00 95.75 151 LYS A O 1
ATOM 1195 N N . ASN A 1 152 ? -0.915 -10.659 3.683 1.00 95.44 152 ASN A N 1
ATOM 1196 C CA . ASN A 1 152 ? -0.246 -11.359 2.598 1.00 95.44 152 ASN A CA 1
ATOM 1197 C C . ASN A 1 152 ? 1.250 -11.129 2.766 1.00 95.44 152 ASN A C 1
ATOM 1199 O O . ASN A 1 152 ? 1.665 -9.995 2.987 1.00 95.44 152 ASN A O 1
ATOM 1203 N N . ARG A 1 153 ? 2.047 -12.183 2.630 1.00 94.62 153 ARG A N 1
ATOM 1204 C CA . ARG A 1 153 ? 3.503 -12.103 2.696 1.00 94.62 153 ARG A CA 1
ATOM 1205 C C . ARG A 1 153 ? 4.099 -12.819 1.497 1.00 94.62 153 ARG A C 1
ATOM 1207 O O . ARG A 1 153 ? 3.571 -13.841 1.053 1.00 94.62 153 ARG A O 1
ATOM 1214 N N . LYS A 1 154 ? 5.196 -12.290 0.970 1.00 94.19 154 LYS A N 1
ATOM 1215 C CA . LYS A 1 154 ? 6.046 -13.019 0.029 1.00 94.19 154 LYS A CA 1
ATOM 1216 C C . LYS A 1 154 ? 7.399 -13.259 0.679 1.00 94.19 154 LYS A C 1
ATOM 1218 O O . LYS A 1 154 ? 8.000 -12.340 1.222 1.00 94.19 154 LYS A O 1
ATOM 1223 N N . GLU A 1 155 ? 7.852 -14.503 0.635 1.00 93.62 155 GLU A N 1
ATOM 1224 C CA . GLU A 1 155 ? 9.150 -14.915 1.161 1.00 93.62 155 GLU A CA 1
ATOM 1225 C C . GLU A 1 155 ? 10.034 -15.401 0.014 1.00 93.62 155 GLU A C 1
ATOM 1227 O O . GLU A 1 155 ? 9.555 -16.031 -0.935 1.00 93.62 155 GLU A O 1
ATOM 1232 N N . LEU A 1 156 ? 11.326 -15.092 0.100 1.00 90.56 156 LEU A N 1
ATOM 1233 C CA . LEU A 1 156 ? 12.321 -15.620 -0.822 1.00 90.56 156 LEU A CA 1
ATOM 1234 C C . LEU A 1 156 ? 12.639 -17.058 -0.437 1.00 90.56 156 LEU A C 1
ATOM 1236 O O . LEU A 1 156 ? 13.061 -17.332 0.686 1.00 90.56 156 LEU A O 1
ATOM 1240 N N . VAL A 1 157 ? 12.478 -17.965 -1.392 1.00 90.31 157 VAL A N 1
ATOM 1241 C CA . VAL A 1 157 ? 12.876 -19.361 -1.240 1.00 90.31 157 VAL A CA 1
ATOM 1242 C C . VAL A 1 157 ? 14.019 -19.628 -2.207 1.00 90.31 157 VAL A C 1
ATOM 1244 O O . VAL A 1 157 ? 13.918 -19.352 -3.406 1.00 90.31 157 VAL A O 1
ATOM 1247 N N . LYS A 1 158 ? 15.127 -20.154 -1.675 1.00 85.44 158 LYS A N 1
ATOM 1248 C CA . LYS A 1 158 ? 16.233 -20.648 -2.498 1.00 85.44 158 LYS A CA 1
ATOM 1249 C C . LYS A 1 158 ? 15.753 -21.885 -3.252 1.00 85.44 158 LYS A C 1
ATOM 1251 O O . LYS A 1 158 ? 15.239 -22.818 -2.634 1.00 85.44 158 LYS A O 1
ATOM 1256 N N . SER A 1 159 ? 15.903 -21.897 -4.572 1.00 79.75 159 SER A N 1
ATOM 1257 C CA . SER A 1 159 ? 15.644 -23.097 -5.358 1.00 79.75 159 SER A CA 1
ATOM 1258 C C . SER A 1 159 ? 16.745 -24.113 -5.082 1.00 79.75 159 SER A C 1
ATOM 1260 O O . SER A 1 159 ? 17.915 -23.835 -5.309 1.00 79.75 159 SER A O 1
ATOM 1262 N N . GLY A 1 160 ? 16.386 -25.306 -4.606 1.00 75.06 160 GLY A N 1
ATOM 1263 C CA . GLY A 1 160 ? 17.343 -26.415 -4.524 1.00 75.06 160 GLY A CA 1
ATOM 1264 C C . GLY A 1 160 ? 17.733 -26.969 -5.901 1.00 75.06 160 GLY A C 1
ATOM 1265 O O . GLY A 1 160 ? 18.754 -27.634 -6.021 1.00 75.06 160 GLY A O 1
ATOM 1266 N N . ALA A 1 161 ? 16.930 -26.694 -6.936 1.00 72.44 161 ALA A N 1
ATOM 1267 C CA . ALA A 1 161 ? 17.120 -27.218 -8.290 1.00 72.44 161 ALA A CA 1
ATOM 1268 C C . ALA A 1 161 ? 17.984 -26.316 -9.186 1.00 72.44 161 ALA A C 1
ATOM 1270 O O . ALA A 1 161 ? 18.499 -26.780 -10.198 1.00 72.44 161 ALA A O 1
ATOM 1271 N N . ASP A 1 162 ? 18.137 -25.041 -8.828 1.00 67.50 162 ASP A N 1
ATOM 1272 C CA . ASP A 1 162 ? 19.018 -24.109 -9.525 1.00 67.50 162 ASP A CA 1
ATOM 1273 C C . ASP A 1 162 ? 19.919 -23.432 -8.487 1.00 67.50 162 ASP A C 1
ATOM 1275 O O . ASP A 1 162 ? 19.422 -22.611 -7.712 1.00 67.50 162 ASP A O 1
ATOM 1279 N N . PRO A 1 163 ? 21.231 -23.732 -8.460 1.00 63.59 163 PRO A N 1
ATOM 1280 C CA . PRO A 1 163 ? 22.160 -23.125 -7.510 1.00 63.59 163 PRO A CA 1
ATOM 1281 C C . PRO A 1 163 ? 22.261 -21.594 -7.640 1.00 63.59 163 PRO A C 1
ATOM 1283 O O . PRO A 1 163 ? 22.854 -20.957 -6.771 1.00 63.59 163 PRO A O 1
ATOM 1286 N N . ARG A 1 164 ? 21.681 -20.987 -8.689 1.00 65.56 164 ARG A N 1
ATOM 1287 C CA . ARG A 1 164 ? 21.641 -19.531 -8.899 1.00 65.56 164 ARG A CA 1
ATOM 1288 C C . ARG A 1 164 ? 20.240 -18.919 -8.766 1.00 65.56 164 ARG A C 1
ATOM 1290 O O . ARG A 1 164 ? 20.112 -17.702 -8.861 1.00 65.56 164 ARG A O 1
ATOM 1297 N N . GLY A 1 165 ? 19.196 -19.720 -8.538 1.00 68.81 165 GLY A N 1
ATOM 1298 C CA . GLY A 1 165 ? 17.807 -19.263 -8.613 1.00 68.81 165 GLY A CA 1
ATOM 1299 C C . GLY A 1 165 ? 17.140 -19.051 -7.252 1.00 68.81 165 GLY A C 1
ATOM 1300 O O . GLY A 1 165 ? 16.892 -20.003 -6.514 1.00 68.81 165 GLY A O 1
ATOM 1301 N N . CYS A 1 166 ? 16.737 -17.816 -6.946 1.00 74.25 166 CYS A N 1
ATOM 1302 C CA . CYS A 1 166 ? 15.751 -17.524 -5.897 1.00 74.25 166 CYS A CA 1
ATOM 1303 C C . CYS A 1 166 ? 14.380 -17.259 -6.536 1.00 74.25 166 CYS A C 1
ATOM 1305 O O . CYS A 1 166 ? 14.293 -16.625 -7.591 1.00 74.25 166 CYS A O 1
ATOM 1307 N N . PHE A 1 167 ? 13.301 -17.705 -5.890 1.00 80.69 167 PHE A N 1
ATOM 1308 C CA . PHE A 1 167 ? 11.934 -17.412 -6.330 1.00 80.69 167 PHE A CA 1
ATOM 1309 C C . PHE A 1 167 ? 11.047 -16.961 -5.169 1.00 80.69 167 PHE A C 1
ATOM 1311 O O . PHE A 1 167 ? 11.280 -17.290 -4.004 1.00 80.69 167 PHE A O 1
ATOM 1318 N N . TRP A 1 168 ? 10.004 -16.203 -5.503 1.00 82.62 168 TRP A N 1
ATOM 1319 C CA . TRP A 1 168 ? 9.006 -15.756 -4.538 1.00 82.62 168 TRP A CA 1
ATOM 1320 C C . TRP A 1 168 ? 7.995 -16.853 -4.216 1.00 82.62 168 TRP A C 1
ATOM 1322 O O . TRP A 1 168 ? 7.325 -17.371 -5.112 1.00 82.62 168 TRP A O 1
ATOM 1332 N N . LYS A 1 169 ? 7.814 -17.141 -2.925 1.00 82.00 169 LYS A N 1
ATOM 1333 C CA . LYS A 1 169 ? 6.726 -17.979 -2.415 1.00 82.00 169 LYS A CA 1
ATOM 1334 C C . LYS A 1 169 ? 5.721 -17.115 -1.655 1.00 82.00 169 LYS A C 1
ATOM 1336 O O . LYS A 1 169 ? 6.089 -16.363 -0.756 1.00 82.00 169 LYS A O 1
ATOM 1341 N N . GLY A 1 170 ? 4.448 -17.210 -2.031 1.00 70.12 170 GLY A N 1
ATOM 1342 C CA . GLY A 1 170 ? 3.359 -16.552 -1.312 1.00 70.12 170 GLY A CA 1
ATOM 1343 C C . GLY A 1 170 ? 3.019 -17.293 -0.020 1.00 70.12 170 GLY A C 1
ATOM 1344 O O . GLY A 1 170 ? 2.907 -18.517 -0.018 1.00 70.12 170 GLY A O 1
ATOM 1345 N N . CYS A 1 171 ? 2.832 -16.548 1.063 1.00 71.62 171 CYS A N 1
ATOM 1346 C CA . CYS A 1 171 ? 2.321 -17.031 2.338 1.00 71.62 171 CYS A CA 1
ATOM 1347 C C . CYS A 1 171 ? 1.143 -16.145 2.768 1.00 71.62 171 CYS A C 1
ATOM 1349 O O . CYS A 1 171 ? 1.156 -14.925 2.584 1.00 71.62 171 CYS A O 1
ATOM 1351 N N . ILE A 1 172 ? 0.095 -16.762 3.308 1.00 71.88 172 ILE A N 1
ATOM 1352 C CA . ILE A 1 172 ? -1.122 -16.078 3.745 1.00 71.88 172 ILE A CA 1
ATOM 1353 C C . ILE A 1 172 ? -1.293 -16.328 5.238 1.00 71.88 172 ILE A C 1
ATOM 1355 O O . ILE A 1 172 ? -1.388 -17.478 5.662 1.00 71.88 172 ILE A O 1
ATOM 1359 N N . THR A 1 173 ? -1.415 -15.260 6.025 1.00 76.25 173 THR A N 1
ATOM 1360 C CA . THR A 1 173 ? -1.799 -15.349 7.437 1.00 76.25 173 THR A CA 1
ATOM 1361 C C . THR A 1 173 ? -3.125 -14.621 7.660 1.00 76.25 173 THR A C 1
ATOM 1363 O O . THR A 1 173 ? -3.334 -13.477 7.249 1.00 76.25 173 THR A O 1
ATOM 1366 N N . SER A 1 174 ? -4.087 -15.312 8.272 1.00 71.00 174 SER A N 1
ATOM 1367 C CA . SER A 1 174 ? -5.415 -14.769 8.577 1.00 71.00 174 SER A CA 1
ATOM 1368 C C . SER A 1 174 ? -5.559 -14.511 10.074 1.00 71.00 174 SER A C 1
ATOM 1370 O O . SER A 1 174 ? -5.341 -15.421 10.873 1.00 71.00 174 SER A O 1
ATOM 1372 N N . GLY A 1 175 ? -5.968 -13.296 10.450 1.00 64.38 175 GLY A N 1
ATOM 1373 C CA . GLY A 1 175 ? -6.197 -12.896 11.840 1.00 64.38 175 GLY A CA 1
ATOM 1374 C C . GLY A 1 175 ? -7.636 -12.424 12.068 1.00 64.38 175 GLY A C 1
ATOM 1375 O O . GLY A 1 175 ? -8.232 -11.750 11.225 1.00 64.38 175 GLY A O 1
ATOM 1376 N N . LYS A 1 176 ? -8.219 -12.758 13.224 1.00 57.78 176 LYS A N 1
ATOM 1377 C CA . LYS A 1 176 ? -9.580 -12.346 13.603 1.00 57.78 176 LYS A CA 1
ATOM 1378 C C . LYS A 1 176 ? -9.516 -11.332 14.742 1.00 57.78 176 LYS A C 1
ATOM 1380 O O . LYS A 1 176 ? -9.118 -11.684 15.847 1.00 57.78 176 LYS A O 1
ATOM 1385 N N . LYS A 1 177 ? -9.944 -10.086 14.507 1.00 54.94 177 LYS A N 1
ATOM 1386 C CA . LYS A 1 177 ? -10.040 -9.063 15.562 1.00 54.94 177 LYS A CA 1
ATOM 1387 C C . LYS A 1 177 ? -11.394 -9.212 16.270 1.00 54.94 177 LYS A C 1
ATOM 1389 O O . LYS A 1 177 ? -12.411 -8.705 15.801 1.00 54.94 177 LYS A O 1
ATOM 1394 N N . LYS A 1 178 ? -11.431 -9.972 17.369 1.00 48.31 178 LYS A N 1
ATOM 1395 C CA . LYS A 1 178 ? -12.571 -10.038 18.303 1.00 48.31 178 LYS A CA 1
ATOM 1396 C C . LYS A 1 178 ? -12.128 -9.509 19.666 1.00 48.31 178 LYS A C 1
ATOM 1398 O O . LYS A 1 178 ? -11.013 -9.780 20.089 1.00 48.31 178 LYS A O 1
ATOM 1403 N N . GLY A 1 179 ? -13.010 -8.792 20.360 1.00 52.62 179 GLY A N 1
ATOM 1404 C CA . GLY A 1 179 ? -12.796 -8.242 21.706 1.00 52.62 179 GLY A CA 1
ATOM 1405 C C . GLY A 1 179 ? -12.672 -9.268 22.844 1.00 52.62 179 GLY A C 1
ATOM 1406 O O . GLY A 1 179 ? -13.156 -8.998 23.932 1.00 52.62 179 GLY A O 1
ATOM 1407 N N . LYS A 1 180 ? -12.052 -10.431 22.614 1.00 39.53 180 LYS A N 1
ATOM 1408 C CA . LYS A 1 180 ? -11.524 -11.360 23.628 1.00 39.53 180 LYS A CA 1
ATOM 1409 C C . LYS A 1 180 ? -10.352 -12.130 22.997 1.00 39.53 180 LYS A C 1
ATOM 1411 O O . LYS A 1 180 ? -10.482 -12.521 21.834 1.00 39.53 180 LYS A O 1
ATOM 1416 N N . PRO A 1 181 ? -9.231 -12.340 23.712 1.00 34.22 181 PRO A N 1
ATOM 1417 C CA . PRO A 1 181 ? -8.064 -13.023 23.166 1.00 34.22 181 PRO A CA 1
ATOM 1418 C C . PRO A 1 181 ? -8.412 -14.478 22.834 1.00 34.22 181 PRO A C 1
ATOM 1420 O O . PRO A 1 181 ? -8.852 -15.235 23.695 1.00 34.22 181 PRO A O 1
ATOM 1423 N N . CYS A 1 182 ? -8.230 -14.868 21.574 1.00 37.88 182 CYS A N 1
ATOM 1424 C CA . CYS A 1 182 ? -8.176 -16.274 21.195 1.00 37.88 182 CYS A CA 1
ATOM 1425 C C . CYS A 1 182 ? -6.709 -16.698 21.256 1.00 37.88 182 CYS A C 1
ATOM 1427 O O . CYS A 1 182 ? -5.878 -16.104 20.571 1.00 37.88 182 CYS A O 1
ATOM 1429 N N . ALA A 1 183 ? -6.401 -17.697 22.083 1.00 37.09 183 ALA A N 1
ATOM 1430 C CA . ALA A 1 183 ? -5.091 -18.327 22.124 1.00 37.09 183 ALA A CA 1
ATOM 1431 C C . ALA A 1 183 ? -4.765 -18.904 20.736 1.00 37.09 183 ALA A C 1
ATOM 1433 O O . ALA A 1 183 ? -5.455 -19.798 20.245 1.00 37.09 183 ALA A O 1
ATOM 1434 N N . PHE A 1 184 ? -3.748 -18.350 20.080 1.00 42.22 184 PHE A N 1
ATOM 1435 C CA . PHE A 1 184 ? -3.201 -18.895 18.845 1.00 42.22 184 PHE A CA 1
ATOM 1436 C C . PHE A 1 184 ? -2.234 -20.028 19.204 1.00 42.22 184 PHE A C 1
ATOM 1438 O O . PHE A 1 184 ? -1.174 -19.785 19.773 1.00 42.22 184 PHE A O 1
ATOM 1445 N N . GLY A 1 185 ? -2.614 -21.267 18.884 1.00 40.19 185 GLY A N 1
ATOM 1446 C CA . GLY A 1 185 ? -1.699 -22.409 18.882 1.00 40.19 185 GLY A CA 1
ATOM 1447 C C . GLY A 1 185 ? -0.722 -22.358 17.694 1.00 40.19 185 GLY A C 1
ATOM 1448 O O . GLY A 1 185 ? -0.960 -21.631 16.722 1.00 40.19 185 GLY A O 1
ATOM 1449 N N . PRO A 1 186 ? 0.388 -23.114 17.743 1.00 42.56 186 PRO A N 1
ATOM 1450 C CA . PRO A 1 186 ? 1.447 -23.025 16.749 1.00 42.56 186 PRO A CA 1
ATOM 1451 C C . PRO A 1 186 ? 1.053 -23.690 15.417 1.00 42.56 186 PRO A C 1
ATOM 1453 O O . PRO A 1 186 ? 0.784 -24.882 15.354 1.00 42.56 186 PRO A O 1
ATOM 1456 N N . ARG A 1 187 ? 1.109 -22.882 14.349 1.00 46.62 187 ARG A N 1
ATOM 1457 C CA . ARG A 1 187 ? 1.392 -23.236 12.940 1.00 46.62 187 ARG A CA 1
ATOM 1458 C C . ARG A 1 187 ? 0.508 -24.303 12.268 1.00 46.62 187 ARG A C 1
ATOM 1460 O O . ARG A 1 187 ? 0.866 -25.472 12.194 1.00 46.62 187 ARG A O 1
ATOM 1467 N N . ALA A 1 188 ? -0.535 -23.842 11.575 1.00 39.59 188 ALA A N 1
ATOM 1468 C CA . ALA A 1 188 ? -1.071 -24.536 10.402 1.00 39.59 188 ALA A CA 1
ATOM 1469 C C . ALA A 1 188 ? -0.489 -23.898 9.125 1.00 39.59 188 ALA A C 1
ATOM 1471 O O . ALA A 1 188 ? -0.745 -22.731 8.827 1.00 39.59 188 ALA A O 1
ATOM 1472 N N . ASN A 1 189 ? 0.326 -24.655 8.387 1.00 38.25 189 ASN A N 1
ATOM 1473 C CA . ASN A 1 189 ? 0.908 -24.243 7.109 1.00 38.25 189 ASN A CA 1
ATOM 1474 C C . ASN A 1 189 ? -0.140 -24.352 5.987 1.00 38.25 189 ASN A C 1
ATOM 1476 O O . ASN A 1 189 ? -0.229 -25.382 5.324 1.00 38.25 189 ASN A O 1
ATOM 1480 N N . CYS A 1 190 ? -0.908 -23.293 5.726 1.00 37.19 190 CYS A N 1
ATOM 1481 C CA . CYS A 1 190 ? -1.684 -23.189 4.485 1.00 37.19 190 CYS A CA 1
ATOM 1482 C C . CYS A 1 190 ? -0.772 -22.697 3.349 1.00 37.19 190 CYS A C 1
ATOM 1484 O O . CYS A 1 190 ? -0.627 -21.497 3.120 1.00 37.19 190 CYS A O 1
ATOM 1486 N N . CYS A 1 191 ? -0.119 -23.631 2.654 1.00 37.91 191 CYS A N 1
ATOM 1487 C CA . CYS A 1 191 ? 0.592 -23.357 1.405 1.00 37.91 191 CYS A CA 1
ATOM 1488 C C . CYS A 1 191 ? -0.376 -23.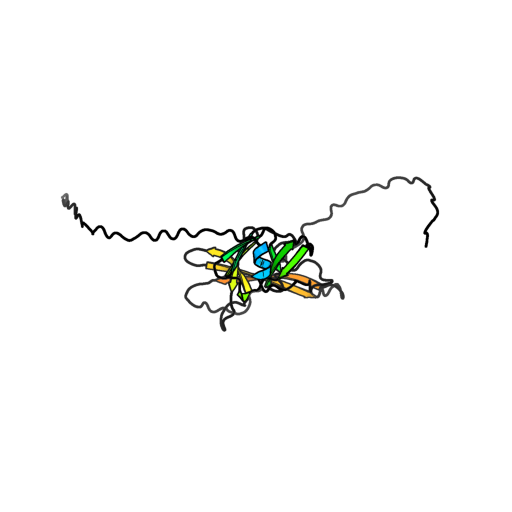485 0.221 1.00 37.91 191 CYS A C 1
ATOM 1490 O O . CYS A 1 191 ? -0.589 -24.584 -0.278 1.00 37.91 191 CYS A O 1
ATOM 1492 N N . GLU A 1 192 ? -0.919 -22.369 -0.264 1.00 37.44 192 GLU A N 1
ATOM 1493 C CA . GLU A 1 192 ? -1.463 -22.315 -1.625 1.00 37.44 192 GLU A CA 1
ATOM 1494 C C . GLU A 1 192 ? -0.315 -22.001 -2.590 1.00 37.44 192 GLU A C 1
ATOM 1496 O O . GLU 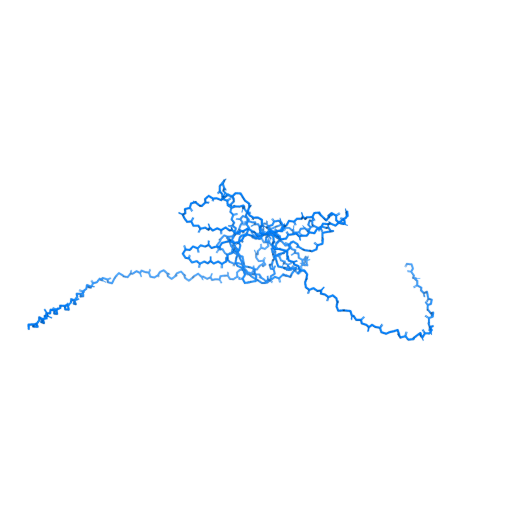A 1 192 ? 0.240 -20.898 -2.610 1.00 37.44 192 GLU A O 1
ATOM 1501 N N . THR A 1 193 ? 0.082 -22.995 -3.381 1.00 40.69 193 THR A N 1
ATOM 1502 C CA . THR A 1 193 ? 0.961 -22.798 -4.530 1.00 40.69 193 THR A CA 1
ATOM 1503 C C . THR A 1 193 ? 0.174 -22.083 -5.624 1.00 40.69 193 THR A C 1
ATOM 1505 O O . THR A 1 193 ? -0.733 -22.646 -6.228 1.00 40.69 193 THR A O 1
ATOM 1508 N N . TRP A 1 194 ? 0.536 -20.832 -5.915 1.00 42.31 194 TRP A N 1
ATOM 1509 C CA . TRP A 1 194 ? 0.067 -20.143 -7.118 1.00 42.31 194 TRP A CA 1
ATOM 1510 C C . TRP A 1 194 ? 0.763 -20.772 -8.329 1.00 42.31 194 TRP A C 1
ATOM 1512 O O . TRP A 1 194 ? 1.852 -20.371 -8.738 1.00 42.31 194 TRP A O 1
ATOM 1522 N N . GLY A 1 195 ? 0.164 -21.858 -8.816 1.00 38.84 195 GLY A N 1
ATOM 1523 C CA . GLY A 1 195 ? 0.621 -22.639 -9.952 1.00 38.84 195 GLY A CA 1
ATOM 1524 C C . GLY A 1 195 ? 0.266 -21.971 -11.276 1.00 38.84 195 GLY A C 1
ATOM 1525 O O . GLY A 1 195 ? -0.891 -21.666 -11.545 1.00 38.84 195 GLY A O 1
ATOM 1526 N N . ARG A 1 196 ? 1.302 -21.789 -12.098 1.00 45.09 196 ARG A N 1
ATOM 1527 C CA . ARG A 1 196 ? 1.278 -21.492 -13.536 1.00 45.09 196 ARG A CA 1
ATOM 1528 C C . ARG A 1 196 ? 0.091 -22.140 -14.266 1.00 45.09 196 ARG A C 1
ATOM 1530 O O . ARG A 1 196 ? 0.024 -23.364 -14.346 1.00 45.09 196 ARG A O 1
ATOM 1537 N N . SER A 1 197 ? -0.732 -21.330 -14.929 1.00 39.72 197 SER A N 1
ATOM 1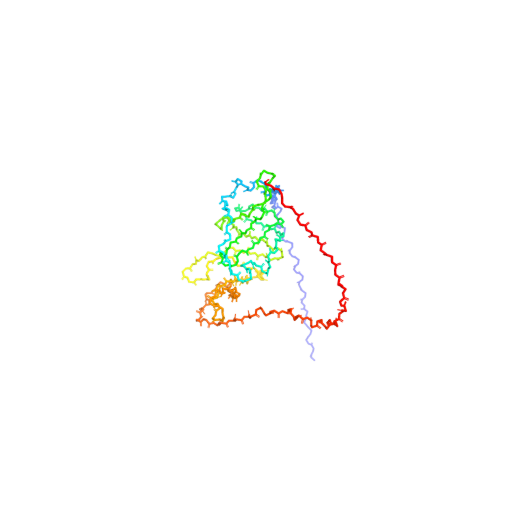538 C CA . SER A 1 197 ? -1.569 -21.772 -16.051 1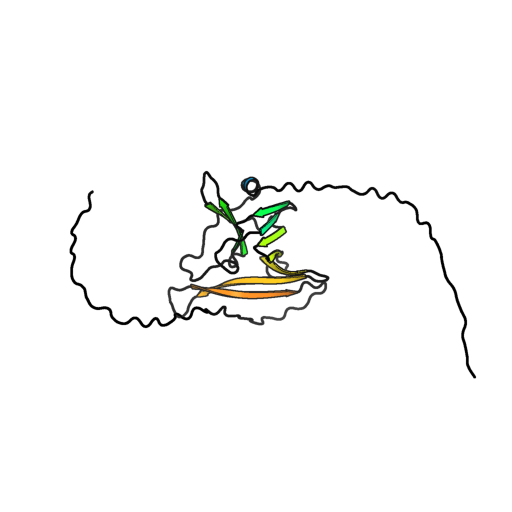.00 39.72 197 SER A CA 1
ATOM 1539 C C . SER A 1 197 ? -1.148 -21.074 -17.346 1.00 39.72 197 SER A C 1
ATOM 1541 O O . SER A 1 197 ? -1.930 -20.374 -17.974 1.00 39.72 197 SER A O 1
ATOM 1543 N N . GLU A 1 198 ? 0.094 -21.284 -17.768 1.00 40.91 198 GLU A N 1
ATOM 1544 C CA . GLU A 1 198 ? 0.475 -21.108 -19.169 1.00 40.91 198 GLU A CA 1
ATOM 1545 C C . GLU A 1 198 ? 1.098 -22.427 -19.624 1.00 40.91 198 GLU A C 1
ATOM 1547 O O . GLU A 1 198 ? 2.286 -22.691 -19.440 1.00 40.91 198 GLU A O 1
ATOM 1552 N N . ARG A 1 199 ? 0.246 -23.321 -20.143 1.00 43.34 199 ARG A N 1
ATOM 1553 C CA . ARG A 1 199 ? 0.717 -24.411 -20.998 1.00 43.34 199 ARG A CA 1
ATOM 1554 C C . ARG A 1 199 ? 1.167 -23.761 -22.309 1.00 43.34 199 ARG A C 1
ATOM 1556 O O . ARG A 1 199 ? 0.327 -23.124 -22.942 1.00 43.34 199 ARG A O 1
ATOM 1563 N N . PRO A 1 200 ? 2.414 -23.941 -22.762 1.00 44.31 200 PRO A N 1
ATOM 1564 C CA . PRO A 1 200 ? 2.751 -23.618 -24.136 1.00 44.31 200 PRO A CA 1
ATOM 1565 C C . PRO A 1 200 ? 1.966 -24.570 -25.046 1.00 44.31 200 PRO A C 1
ATOM 1567 O O . PRO A 1 200 ? 2.094 -25.795 -24.957 1.00 44.31 200 PRO A O 1
ATOM 1570 N N . SER A 1 201 ? 1.107 -24.010 -25.895 1.00 55.50 201 SER A N 1
ATOM 1571 C CA . SER A 1 201 ? 0.518 -24.734 -27.012 1.00 55.50 201 SER A CA 1
ATOM 1572 C C . SER A 1 201 ? 1.658 -25.229 -27.903 1.00 55.50 201 SER A C 1
ATOM 1574 O O . SER A 1 201 ? 2.491 -24.457 -28.375 1.00 55.50 201 SER A O 1
ATOM 1576 N N . LYS A 1 202 ? 1.730 -26.547 -28.110 1.00 48.66 202 LYS A N 1
ATOM 1577 C CA . LYS A 1 202 ? 2.603 -27.148 -29.120 1.00 48.66 202 LYS A CA 1
ATOM 1578 C C . LYS A 1 202 ? 2.142 -26.656 -30.494 1.00 48.66 202 LYS A C 1
ATOM 1580 O O . LYS A 1 202 ? 1.226 -27.228 -31.079 1.00 48.66 202 LYS A O 1
ATOM 1585 N N . ALA A 1 203 ? 2.764 -25.597 -30.999 1.00 48.84 203 ALA A N 1
ATOM 1586 C CA . ALA A 1 203 ? 2.678 -25.227 -32.401 1.00 48.84 203 ALA A CA 1
ATOM 1587 C C . ALA A 1 203 ? 3.501 -26.237 -33.212 1.00 48.84 203 ALA A C 1
ATOM 1589 O O . ALA A 1 203 ? 4.727 -26.274 -33.147 1.00 48.84 203 ALA A O 1
ATOM 1590 N N . SER A 1 204 ? 2.797 -27.097 -33.943 1.00 57.97 204 SER A N 1
ATOM 1591 C CA . SER A 1 204 ? 3.342 -27.906 -35.028 1.00 57.97 204 SER A CA 1
ATOM 1592 C C . SER A 1 204 ? 3.682 -26.972 -36.194 1.00 57.97 204 SER A C 1
ATOM 1594 O O . SER A 1 204 ? 2.799 -26.571 -36.949 1.00 57.97 204 SER A O 1
ATOM 1596 N N . SER A 1 205 ? 4.950 -26.585 -36.332 1.00 56.56 205 SER A N 1
ATOM 1597 C CA . SER A 1 205 ? 5.457 -25.938 -37.544 1.00 56.56 205 SER A CA 1
ATOM 1598 C C . SER A 1 205 ? 6.090 -26.991 -38.456 1.00 56.56 205 SER A C 1
ATOM 1600 O O . SER A 1 205 ? 7.035 -27.691 -38.098 1.00 56.56 205 SER A O 1
ATOM 1602 N N . LYS A 1 206 ? 5.516 -27.132 -39.654 1.00 66.19 206 LYS A N 1
ATOM 1603 C CA . LYS A 1 206 ? 6.101 -27.873 -40.779 1.00 66.19 206 LYS A CA 1
ATOM 1604 C C . LYS A 1 206 ? 7.374 -27.154 -41.266 1.00 66.19 206 LYS A C 1
ATOM 1606 O O . LYS A 1 206 ? 7.408 -25.924 -41.219 1.00 66.19 206 LYS A O 1
ATOM 1611 N N . PRO A 1 207 ? 8.383 -27.872 -41.788 1.00 54.03 207 PRO A N 1
ATOM 1612 C CA . PRO A 1 207 ? 9.579 -27.251 -42.351 1.00 54.03 207 PRO A CA 1
ATOM 1613 C C . PRO A 1 207 ? 9.256 -26.557 -43.685 1.00 54.03 207 PRO A C 1
ATOM 1615 O O . PRO A 1 207 ? 8.820 -27.205 -44.639 1.00 54.03 207 PRO A O 1
ATOM 1618 N N . SER A 1 208 ? 9.461 -25.237 -43.755 1.00 59.22 208 SER A N 1
ATOM 1619 C CA . SER A 1 208 ? 9.464 -24.491 -45.015 1.00 59.22 208 SER A CA 1
ATOM 1620 C C . SER A 1 208 ? 10.838 -24.597 -45.677 1.00 59.22 208 SER A C 1
ATOM 1622 O O . SER A 1 208 ? 11.884 -24.574 -45.030 1.00 59.22 208 SER A O 1
ATOM 1624 N N . LYS A 1 209 ? 10.807 -24.792 -46.994 1.00 57.59 209 LYS A N 1
ATOM 1625 C CA . LYS A 1 209 ? 11.970 -25.007 -47.850 1.00 57.59 209 LYS A CA 1
ATOM 1626 C C . LYS A 1 209 ? 12.867 -23.767 -47.906 1.00 57.59 209 LYS A C 1
ATOM 1628 O O . LYS A 1 209 ? 12.399 -22.634 -47.939 1.00 57.59 209 LYS A O 1
ATOM 1633 N N . SER A 1 210 ? 14.158 -24.060 -47.977 1.00 53.78 210 SER A N 1
ATOM 1634 C CA . SER A 1 210 ? 15.298 -23.194 -48.265 1.00 53.78 210 SER A CA 1
ATOM 1635 C C . SER A 1 210 ? 15.077 -22.189 -49.401 1.00 53.78 210 SER A C 1
ATOM 1637 O O . SER A 1 210 ? 14.679 -22.578 -50.500 1.00 53.78 210 SER A O 1
ATOM 1639 N N . ILE A 1 211 ? 15.485 -20.938 -49.173 1.00 56.75 211 ILE A N 1
ATOM 1640 C CA . ILE A 1 211 ? 15.859 -19.977 -50.219 1.00 56.75 211 ILE A CA 1
ATOM 1641 C C . ILE A 1 211 ? 17.299 -19.527 -49.915 1.00 56.75 211 ILE A C 1
ATOM 1643 O O . ILE A 1 211 ? 17.556 -19.101 -48.786 1.00 56.75 211 ILE A O 1
ATOM 1647 N N . PRO A 1 212 ? 18.251 -19.635 -50.858 1.00 56.72 212 PRO A N 1
ATOM 1648 C CA . PRO A 1 212 ? 19.618 -19.190 -50.645 1.00 56.72 212 PRO A CA 1
ATOM 1649 C C . PRO A 1 212 ? 19.782 -17.694 -50.947 1.00 56.72 212 PRO A C 1
ATOM 1651 O O . PRO A 1 212 ? 19.240 -17.179 -51.921 1.00 56.72 212 PRO A O 1
ATOM 1654 N N . GLY A 1 213 ? 20.640 -17.044 -50.158 1.00 46.78 213 GLY A N 1
ATOM 1655 C CA . GLY A 1 213 ? 21.521 -15.986 -50.648 1.00 46.78 213 GLY A CA 1
ATOM 1656 C C . GLY A 1 213 ? 21.053 -14.541 -50.480 1.00 46.78 213 GLY A C 1
ATOM 1657 O O . GLY A 1 213 ? 20.279 -14.023 -51.277 1.00 46.78 213 GLY A O 1
ATOM 1658 N N . ARG A 1 214 ? 21.693 -13.830 -49.544 1.00 48.88 214 ARG A N 1
ATOM 1659 C CA . ARG A 1 214 ? 22.249 -12.495 -49.819 1.00 48.88 214 ARG A CA 1
ATOM 1660 C C . ARG A 1 214 ? 23.305 -12.133 -48.780 1.00 48.88 214 ARG A C 1
ATOM 1662 O O . ARG A 1 214 ? 23.002 -11.959 -47.606 1.00 48.88 214 ARG A O 1
ATOM 1669 N N . GLN A 1 215 ? 24.548 -12.050 -49.244 1.00 50.81 215 GLN A N 1
ATOM 1670 C CA . GLN A 1 215 ? 25.649 -11.393 -48.549 1.00 50.81 215 GLN A CA 1
ATOM 1671 C C . GLN A 1 215 ? 25.412 -9.880 -48.580 1.00 50.81 215 GLN A C 1
ATOM 1673 O O . GLN A 1 215 ? 25.109 -9.342 -49.643 1.00 50.81 215 GLN A O 1
ATOM 1678 N N . PHE A 1 216 ? 25.606 -9.202 -47.451 1.00 47.34 216 PHE A N 1
ATOM 1679 C CA . PHE A 1 216 ? 25.928 -7.778 -47.434 1.00 47.34 216 PHE A CA 1
ATOM 1680 C C . PHE A 1 216 ? 27.045 -7.531 -46.423 1.00 47.34 216 PHE A C 1
ATOM 1682 O O . PHE A 1 216 ? 26.941 -7.880 -45.248 1.00 47.34 216 PHE A O 1
ATOM 1689 N N . ASN A 1 217 ? 28.134 -6.981 -46.952 1.00 48.59 217 ASN A N 1
ATOM 1690 C CA . ASN A 1 217 ? 29.333 -6.570 -46.245 1.00 48.59 217 ASN A CA 1
ATOM 1691 C C . ASN A 1 217 ? 29.127 -5.231 -45.522 1.00 48.59 217 ASN A C 1
ATOM 1693 O O . ASN A 1 217 ? 28.421 -4.366 -46.027 1.00 48.59 217 ASN A O 1
ATOM 1697 N N . ALA A 1 218 ? 29.843 -5.112 -44.399 1.00 47.12 218 ALA A N 1
ATOM 1698 C CA . ALA A 1 218 ? 30.593 -3.961 -43.880 1.00 47.12 218 ALA A CA 1
ATOM 1699 C C . ALA A 1 218 ? 29.937 -2.565 -43.804 1.00 47.12 218 ALA A C 1
ATOM 1701 O O . ALA A 1 218 ? 29.513 -1.994 -44.800 1.00 47.12 218 ALA A O 1
ATOM 1702 N N . CYS A 1 219 ? 30.012 -1.949 -42.617 1.00 46.31 219 CYS A N 1
ATOM 1703 C CA . CYS A 1 219 ? 30.981 -0.880 -42.311 1.00 46.31 219 CYS A CA 1
ATOM 1704 C C . CYS A 1 219 ? 30.638 -0.213 -40.965 1.00 46.31 219 CYS A C 1
ATOM 1706 O O . CYS A 1 219 ? 29.546 0.322 -40.792 1.00 46.31 219 CYS A O 1
ATOM 1708 N N . CYS A 1 220 ? 31.599 -0.199 -40.039 1.00 44.16 220 CYS A N 1
ATOM 1709 C CA . CYS A 1 220 ? 31.665 0.786 -38.957 1.00 44.16 220 CYS A CA 1
ATOM 1710 C C . CYS A 1 220 ? 32.433 2.018 -39.458 1.00 44.16 220 CYS A C 1
ATOM 1712 O O . CYS A 1 220 ? 33.363 1.853 -40.253 1.00 44.16 220 CYS A O 1
ATOM 1714 N N . PRO A 1 221 ? 32.156 3.212 -38.919 1.00 62.72 221 PRO A N 1
ATOM 1715 C CA . PRO A 1 221 ? 33.187 4.222 -38.753 1.00 62.72 221 PRO A CA 1
ATOM 1716 C C . PRO A 1 221 ? 33.427 4.561 -37.273 1.00 62.72 221 PRO A C 1
ATOM 1718 O O . PRO A 1 221 ? 32.577 4.314 -36.417 1.00 62.72 221 PRO A O 1
ATOM 1721 N N . ASN A 1 222 ? 34.645 5.063 -37.057 1.00 55.00 222 ASN A N 1
ATOM 1722 C CA . ASN A 1 222 ? 35.325 5.432 -35.811 1.00 55.00 222 ASN A CA 1
ATOM 1723 C C . ASN A 1 222 ? 34.526 6.289 -34.827 1.00 55.00 222 ASN A C 1
ATOM 1725 O O . ASN A 1 222 ? 33.765 7.167 -35.292 1.00 55.00 222 ASN A O 1
#